Protein AF-A0A3A1UWY2-F1 (afdb_monomer_lite)

Foldseek 3Di:
DPVVVVVVVVVVVVVVVVVVCVVLFDKDKDKAKFCDWDDDPDFTWTARDVVSPDTATDHPVVRVVPHPPPPWPKIKMWIWIAGPVDRRPIGTPDIDIDTDDDDPDPPPDQDDKAKEFDDWDWADSDQFKIKIKTWIWIAGLPPRDTDIDIQIDIDTRDDDNLSRQVRCCVPPVVSLADDFRYDYDPVRVVVCVVSVHDRDYDPRGDHPDDSVNRNDD

Structure (mmCIF, N/CA/C/O backbone):
data_AF-A0A3A1UWY2-F1
#
_entry.id   AF-A0A3A1UWY2-F1
#
loop_
_atom_site.group_PDB
_atom_site.id
_atom_site.type_symbol
_atom_site.label_atom_id
_atom_site.label_alt_id
_atom_site.label_comp_id
_atom_site.label_asym_id
_atom_site.label_entity_id
_atom_site.label_seq_id
_atom_site.pdbx_PDB_ins_code
_atom_site.Cartn_x
_atom_site.Cartn_y
_atom_site.Cartn_z
_atom_site.occupancy
_atom_site.B_iso_or_equiv
_atom_site.auth_seq_id
_atom_site.auth_comp_id
_atom_site.auth_asym_id
_atom_site.auth_atom_id
_atom_site.pdbx_PDB_model_num
ATOM 1 N N . MET A 1 1 ? -53.682 -26.438 10.851 1.00 47.69 1 MET A N 1
ATOM 2 C CA . MET A 1 1 ? -53.246 -25.306 9.992 1.00 47.69 1 MET A CA 1
ATOM 3 C C . MET A 1 1 ? -52.171 -24.369 10.576 1.00 47.69 1 MET A C 1
ATOM 5 O O . MET A 1 1 ? -51.668 -23.552 9.818 1.00 47.69 1 MET A O 1
ATOM 9 N N . LYS A 1 2 ? -51.769 -24.448 11.860 1.00 51.34 2 LYS A N 1
ATOM 10 C CA . LYS A 1 2 ? -50.779 -23.504 12.441 1.00 51.34 2 LYS A CA 1
ATOM 11 C C . LYS A 1 2 ? -49.296 -23.886 12.257 1.00 51.34 2 LYS A C 1
ATOM 13 O O . LYS A 1 2 ? -48.458 -22.998 12.235 1.00 51.34 2 LYS A O 1
ATOM 18 N N . ARG A 1 3 ? -48.961 -25.174 12.088 1.00 45.59 3 ARG A N 1
ATOM 19 C CA . ARG A 1 3 ? -47.557 -25.632 11.998 1.00 45.59 3 ARG A CA 1
ATOM 20 C C . ARG A 1 3 ? -46.904 -25.391 10.628 1.00 45.59 3 ARG A C 1
ATOM 22 O O . ARG A 1 3 ? -45.745 -25.008 10.597 1.00 45.59 3 ARG A O 1
ATOM 29 N N . SER A 1 4 ? -47.631 -25.518 9.511 1.00 46.31 4 SER A N 1
ATOM 30 C CA . SER A 1 4 ? -47.043 -25.332 8.168 1.00 46.31 4 SER A CA 1
ATOM 31 C C . SER A 1 4 ? -46.651 -23.881 7.862 1.00 46.31 4 SER A C 1
ATOM 33 O O . SER A 1 4 ? -45.621 -23.649 7.241 1.00 46.31 4 SER A O 1
ATOM 35 N N . LYS A 1 5 ? -47.409 -22.894 8.362 1.00 47.19 5 LYS A N 1
ATOM 36 C CA . LYS A 1 5 ? -47.066 -21.466 8.220 1.00 47.19 5 LYS A CA 1
ATOM 37 C C . LYS A 1 5 ? -45.792 -21.084 8.987 1.00 47.19 5 LYS A C 1
ATOM 39 O O . LYS A 1 5 ? -45.075 -20.192 8.552 1.00 47.19 5 LYS A O 1
ATOM 44 N N . LEU A 1 6 ? -45.494 -21.784 10.086 1.00 48.53 6 LEU A N 1
ATOM 45 C CA . LEU A 1 6 ? -44.282 -21.571 10.881 1.00 48.53 6 LEU A CA 1
ATOM 46 C C . LEU A 1 6 ? -43.023 -22.059 10.142 1.00 48.53 6 LEU A C 1
ATOM 48 O O . LEU A 1 6 ? -42.011 -21.367 10.135 1.00 48.53 6 LEU A O 1
ATOM 52 N N . PHE A 1 7 ? -43.106 -23.213 9.466 1.00 50.22 7 PHE A N 1
ATOM 53 C CA . PHE A 1 7 ? -42.000 -23.756 8.666 1.00 50.22 7 PHE A CA 1
ATOM 54 C C . PHE A 1 7 ? -41.703 -22.919 7.415 1.00 50.22 7 PHE A C 1
ATOM 56 O O . PHE A 1 7 ? -40.539 -22.713 7.086 1.00 50.22 7 PHE A O 1
ATOM 63 N N . ILE A 1 8 ? -42.735 -22.381 6.758 1.00 56.41 8 ILE A N 1
ATOM 64 C CA . ILE A 1 8 ? -42.565 -21.466 5.617 1.00 56.41 8 ILE A CA 1
ATOM 65 C C . ILE A 1 8 ? -41.939 -20.140 6.081 1.00 56.41 8 ILE A C 1
ATOM 67 O O . ILE A 1 8 ? -41.022 -19.636 5.440 1.00 56.41 8 ILE A O 1
ATOM 71 N N . GLY A 1 9 ? -42.368 -19.611 7.235 1.00 48.25 9 GLY A N 1
ATOM 72 C CA . GLY A 1 9 ? -41.799 -18.395 7.824 1.00 48.25 9 GLY A CA 1
ATOM 73 C C . GLY A 1 9 ? -40.319 -18.530 8.198 1.00 48.25 9 GLY A C 1
ATOM 74 O O . GLY A 1 9 ? -39.538 -17.633 7.886 1.00 48.25 9 GLY A O 1
ATOM 75 N N . LEU A 1 10 ? -39.927 -19.663 8.796 1.00 55.50 10 LEU A N 1
ATOM 76 C CA . LEU A 1 10 ? -38.534 -19.986 9.151 1.00 55.50 10 LEU A CA 1
ATOM 77 C C . LEU A 1 10 ? -37.645 -20.206 7.918 1.00 55.50 10 LEU A C 1
ATOM 79 O O . LEU A 1 10 ? -36.508 -19.742 7.888 1.00 55.50 10 LEU A O 1
ATOM 83 N N . GLY A 1 11 ? -38.168 -20.864 6.879 1.00 58.25 11 GLY A N 1
ATOM 84 C CA . GLY A 1 11 ? -37.454 -21.047 5.613 1.00 58.25 11 GLY A CA 1
ATOM 85 C C . GLY A 1 11 ? -37.185 -19.723 4.894 1.00 58.25 11 GLY A C 1
ATOM 86 O O . GLY A 1 11 ? -36.068 -19.481 4.441 1.00 58.25 11 GLY A O 1
ATOM 87 N N . CYS A 1 12 ? -38.174 -18.824 4.855 1.00 57.12 12 CYS A N 1
ATOM 88 C CA . CYS A 1 12 ? -38.008 -17.493 4.269 1.00 57.12 12 CYS A CA 1
ATOM 89 C C . CYS A 1 12 ? -37.032 -16.615 5.060 1.00 57.12 12 CYS A C 1
ATOM 91 O O . CYS A 1 12 ? -36.270 -15.877 4.445 1.00 57.12 12 CYS A O 1
ATOM 93 N N . THR A 1 13 ? -37.004 -16.706 6.395 1.00 57.91 13 THR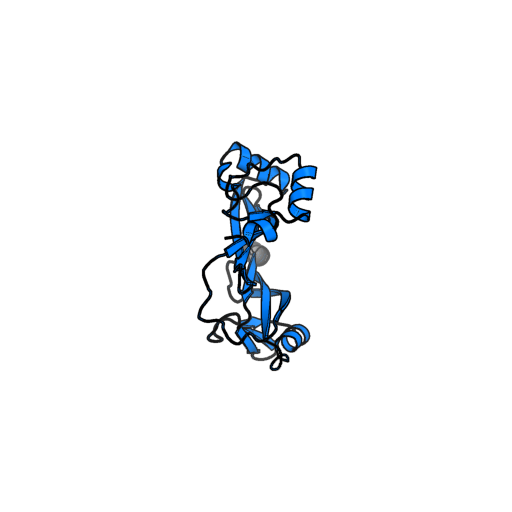 A N 1
ATOM 94 C CA . THR A 1 13 ? -36.027 -15.955 7.206 1.00 57.91 13 THR A CA 1
ATOM 95 C C . THR A 1 13 ? -34.611 -16.492 7.034 1.00 57.91 13 THR A C 1
ATOM 97 O O . THR A 1 13 ? -33.692 -15.695 6.885 1.00 57.91 13 THR A O 1
ATOM 100 N N . ALA A 1 14 ? -34.418 -17.811 6.970 1.00 61.84 14 ALA A N 1
ATOM 101 C CA . ALA A 1 14 ? -33.105 -18.395 6.690 1.00 61.84 14 ALA A CA 1
ATOM 102 C C . ALA A 1 14 ? -32.584 -18.016 5.291 1.00 61.84 14 ALA A C 1
ATOM 104 O O . ALA A 1 14 ? -31.408 -17.690 5.145 1.00 61.84 14 ALA A O 1
ATOM 105 N N . LEU A 1 15 ? -33.460 -17.986 4.279 1.00 61.03 15 LEU A N 1
ATOM 106 C CA . LEU A 1 15 ? -33.121 -17.524 2.927 1.00 61.03 15 LEU A CA 1
ATOM 107 C C . LEU A 1 15 ? -32.774 -16.031 2.887 1.00 61.03 15 LEU A C 1
ATOM 109 O O . LEU A 1 15 ? -31.816 -15.658 2.220 1.00 61.03 15 LEU A O 1
ATOM 113 N N . LEU A 1 16 ? -33.506 -15.187 3.620 1.00 58.12 16 LEU A N 1
ATOM 114 C CA . LEU A 1 16 ? -33.216 -13.753 3.720 1.00 58.12 16 LEU A CA 1
ATOM 115 C C . LEU A 1 16 ? -31.890 -13.484 4.436 1.00 58.12 16 LEU A C 1
ATOM 117 O O . LEU A 1 16 ? -31.097 -12.679 3.964 1.00 58.12 16 LEU A O 1
ATOM 121 N N . VAL A 1 17 ? -31.615 -14.187 5.537 1.00 60.97 17 VAL A N 1
ATOM 122 C CA . VAL A 1 17 ? -30.341 -14.073 6.263 1.00 60.97 17 VAL A CA 1
ATOM 123 C C . VAL A 1 17 ? -29.181 -14.585 5.407 1.00 60.97 17 VAL A C 1
ATOM 125 O O . VAL A 1 17 ? -28.141 -13.934 5.347 1.00 60.97 17 VAL A O 1
ATOM 128 N N . GLY A 1 18 ? -29.373 -15.694 4.687 1.00 59.81 18 GLY A N 1
ATOM 129 C CA . GLY A 1 18 ? -28.404 -16.191 3.711 1.00 59.81 18 GLY A CA 1
ATOM 130 C C . GLY A 1 18 ? -28.138 -15.178 2.594 1.00 59.81 18 GLY A C 1
ATOM 131 O O . GLY A 1 18 ? -26.985 -14.870 2.315 1.00 59.81 18 GLY A O 1
ATOM 132 N N . ALA A 1 19 ? -29.185 -14.592 2.010 1.00 58.91 19 ALA A N 1
ATOM 133 C CA . ALA A 1 19 ? -29.062 -13.574 0.967 1.00 58.91 19 ALA A CA 1
ATOM 134 C C . ALA A 1 19 ? -28.358 -12.299 1.466 1.00 58.91 19 ALA A C 1
ATOM 136 O O . ALA A 1 19 ? -27.502 -11.762 0.766 1.00 58.91 19 ALA A O 1
ATOM 137 N N . CYS A 1 20 ? -28.641 -11.851 2.693 1.00 56.53 20 CYS A N 1
ATOM 138 C CA . CYS A 1 20 ? -27.941 -10.720 3.306 1.00 56.53 20 CYS A CA 1
ATOM 139 C C . CYS A 1 20 ? -26.461 -11.029 3.581 1.00 56.53 20 CYS A C 1
ATOM 141 O O . CYS A 1 20 ? -25.610 -10.181 3.325 1.00 56.53 20 CYS A O 1
ATOM 143 N N . ALA A 1 21 ? -26.131 -12.243 4.036 1.00 57.16 21 ALA A N 1
ATOM 144 C CA . ALA A 1 21 ? -24.744 -12.674 4.230 1.00 57.16 21 ALA A CA 1
ATOM 145 C C . ALA A 1 21 ? -23.970 -12.780 2.902 1.00 57.16 21 ALA A C 1
ATOM 147 O O . ALA A 1 21 ? -22.768 -12.527 2.865 1.00 57.16 21 ALA A O 1
ATOM 148 N N . PHE A 1 22 ? -24.656 -13.105 1.801 1.00 56.88 22 PHE A N 1
ATOM 149 C CA . PHE A 1 22 ? -24.083 -13.073 0.454 1.00 56.88 22 PHE A CA 1
ATOM 150 C C . PHE A 1 22 ? -23.887 -11.649 -0.090 1.00 56.88 22 PHE A C 1
ATOM 152 O O . PHE A 1 22 ? -22.947 -11.429 -0.846 1.00 56.88 22 PHE A O 1
ATOM 159 N N . ALA A 1 23 ? -24.731 -10.686 0.290 1.00 57.22 23 ALA A N 1
ATOM 160 C CA . ALA A 1 23 ? -24.613 -9.294 -0.152 1.00 57.22 23 ALA A CA 1
ATOM 161 C C . ALA A 1 23 ? -23.544 -8.492 0.621 1.00 57.22 23 ALA A C 1
ATOM 163 O O . ALA A 1 23 ? -22.970 -7.553 0.078 1.00 57.22 23 ALA A O 1
ATOM 164 N N . LEU A 1 24 ? -23.256 -8.872 1.871 1.00 59.91 24 LEU A N 1
ATOM 165 C CA . LEU A 1 24 ? -22.291 -8.218 2.770 1.00 59.91 24 LEU A CA 1
ATOM 166 C C . LEU A 1 24 ? -20.942 -8.948 2.820 1.00 59.91 24 LEU A C 1
ATOM 168 O O . LEU A 1 24 ? -20.312 -9.051 3.873 1.00 59.91 24 LEU A O 1
ATOM 172 N N . GLN A 1 25 ? -20.491 -9.497 1.694 1.00 65.38 25 GLN A N 1
ATOM 173 C CA . GLN A 1 25 ? -19.200 -10.173 1.673 1.00 65.38 25 GLN A CA 1
ATOM 174 C C . GLN A 1 25 ? -18.069 -9.164 1.881 1.00 65.38 25 GLN A C 1
ATOM 176 O O . GLN A 1 25 ? -17.985 -8.186 1.137 1.00 65.38 25 GLN A O 1
ATOM 181 N N . PRO A 1 26 ? -17.175 -9.391 2.857 1.00 69.50 26 PRO A N 1
ATOM 182 C CA . PRO A 1 26 ? -16.057 -8.496 3.075 1.00 69.50 26 PRO A CA 1
ATOM 183 C C . PRO A 1 26 ? -15.106 -8.588 1.886 1.00 69.50 26 PRO A C 1
ATOM 185 O O . PRO A 1 26 ? -14.650 -9.676 1.517 1.00 69.50 26 PRO A O 1
ATOM 188 N N . LYS A 1 27 ? -14.799 -7.435 1.304 1.00 77.00 27 LYS A N 1
ATOM 189 C CA . LYS A 1 27 ? -13.896 -7.311 0.166 1.00 77.00 27 LYS A CA 1
ATOM 190 C C . LYS A 1 27 ? -12.559 -6.722 0.603 1.00 77.00 27 LYS A C 1
ATOM 192 O O . LYS A 1 27 ? -12.460 -6.090 1.652 1.00 77.00 27 LYS A O 1
ATO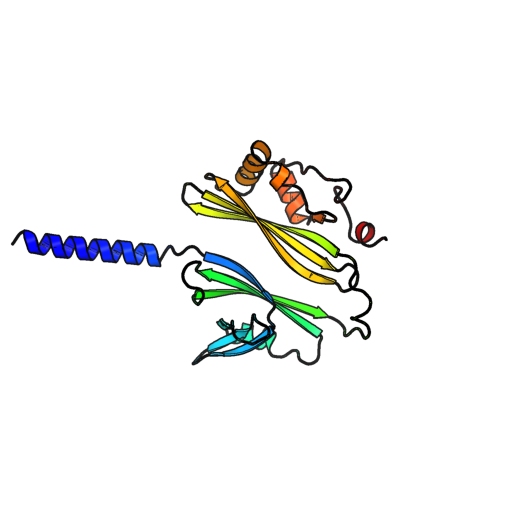M 197 N N . VAL A 1 28 ? -11.507 -7.004 -0.155 1.00 78.00 28 VAL A N 1
ATOM 198 C CA . VAL A 1 28 ? -10.152 -6.492 0.082 1.00 78.00 28 VAL A CA 1
ATOM 199 C C . VAL A 1 28 ? -9.636 -5.898 -1.207 1.00 78.00 28 VAL A C 1
ATOM 201 O O . VAL A 1 28 ? -9.789 -6.507 -2.265 1.00 78.00 28 VAL A O 1
ATOM 204 N N . ILE A 1 29 ? -8.985 -4.745 -1.103 1.00 78.31 29 ILE A N 1
ATOM 205 C CA . ILE A 1 29 ? -8.237 -4.167 -2.213 1.00 78.31 29 ILE A CA 1
ATOM 206 C C . ILE A 1 29 ? -6.872 -4.846 -2.272 1.00 78.31 29 ILE A C 1
ATOM 208 O O . ILE A 1 29 ? -6.119 -4.861 -1.296 1.00 78.31 29 ILE A O 1
ATOM 212 N N . LYS A 1 30 ? -6.556 -5.411 -3.429 1.00 82.25 30 LYS A N 1
ATOM 213 C CA . LYS A 1 30 ? -5.259 -5.994 -3.749 1.00 82.25 30 LYS A CA 1
ATOM 214 C C . LYS A 1 30 ? -4.623 -5.237 -4.899 1.00 82.25 30 LYS A C 1
ATOM 216 O O . LYS A 1 30 ? -5.314 -4.618 -5.705 1.00 82.25 30 LYS A O 1
ATOM 221 N N . ALA A 1 31 ? -3.302 -5.294 -4.956 1.00 79.31 31 ALA A N 1
ATOM 222 C CA . ALA A 1 31 ? -2.521 -4.757 -6.053 1.00 79.31 31 ALA A CA 1
ATOM 223 C C . ALA A 1 31 ? -1.497 -5.814 -6.446 1.00 79.31 31 ALA A C 1
ATOM 225 O O . ALA A 1 31 ? -0.630 -6.147 -5.642 1.00 79.31 31 ALA A O 1
ATOM 226 N N . ASP A 1 32 ? -1.616 -6.336 -7.662 1.00 77.56 32 ASP A N 1
ATOM 227 C CA . ASP A 1 32 ? -0.724 -7.370 -8.173 1.00 77.56 32 ASP A CA 1
ATOM 228 C C . ASP A 1 32 ? -0.185 -6.978 -9.547 1.00 77.56 32 ASP A C 1
ATOM 230 O O . ASP A 1 32 ? -0.842 -6.297 -10.342 1.00 77.56 32 ASP A O 1
ATOM 234 N N . ARG A 1 33 ? 1.047 -7.398 -9.828 1.00 73.06 33 ARG A N 1
ATOM 235 C CA . ARG A 1 33 ? 1.677 -7.167 -11.124 1.00 73.06 33 ARG A CA 1
ATOM 236 C C . ARG A 1 33 ? 0.975 -8.001 -12.188 1.00 73.06 33 ARG A C 1
ATOM 238 O O . ARG A 1 33 ? 0.727 -9.185 -11.986 1.00 73.06 33 ARG A O 1
ATOM 245 N N . VAL A 1 34 ? 0.718 -7.401 -13.342 1.00 75.12 34 VAL A N 1
ATOM 246 C CA . VAL A 1 34 ? 0.215 -8.125 -14.504 1.00 75.12 34 VAL A CA 1
ATOM 247 C C . VAL A 1 34 ? 1.391 -8.792 -15.213 1.00 75.12 34 VAL A C 1
ATOM 249 O O . VAL A 1 34 ? 2.388 -8.153 -15.554 1.00 75.12 34 VAL A O 1
ATOM 252 N N . HIS A 1 35 ? 1.276 -10.100 -15.402 1.00 65.88 35 HIS A N 1
ATOM 253 C CA . HIS A 1 35 ? 2.282 -10.961 -16.019 1.00 65.88 35 HIS A CA 1
ATOM 254 C C . HIS A 1 35 ? 1.910 -11.388 -17.446 1.00 65.88 35 HIS A C 1
ATOM 256 O O . HIS A 1 35 ? 2.756 -11.918 -18.159 1.00 65.88 35 HIS A O 1
ATOM 262 N N . GLY A 1 36 ? 0.667 -11.159 -17.872 1.00 66.88 36 GLY A N 1
ATOM 263 C CA . GLY A 1 36 ? 0.185 -11.500 -19.208 1.00 66.88 36 GLY A CA 1
ATOM 264 C C . GLY A 1 36 ? -1.314 -11.257 -19.359 1.00 66.88 36 GLY A C 1
ATOM 265 O O . GLY A 1 36 ? -1.971 -10.796 -18.426 1.00 66.88 36 GLY A O 1
ATOM 266 N N . THR A 1 37 ? -1.865 -11.583 -20.525 1.00 74.62 37 THR A N 1
ATOM 267 C CA . THR A 1 37 ? -3.289 -11.408 -20.844 1.00 74.62 37 THR A CA 1
ATOM 268 C C . THR A 1 37 ? -3.878 -12.707 -21.407 1.00 74.62 37 THR A C 1
ATOM 270 O O . THR A 1 37 ? -3.164 -13.525 -21.987 1.00 74.62 37 THR A O 1
ATOM 273 N N . GLY A 1 38 ? -5.180 -12.941 -21.211 1.00 72.19 38 GLY A N 1
ATOM 274 C CA . GLY A 1 38 ? -5.864 -14.143 -21.703 1.00 72.19 38 GLY A CA 1
ATOM 275 C C . GLY A 1 38 ? -7.372 -13.963 -21.896 1.00 72.19 38 GLY A C 1
ATOM 276 O O . GLY A 1 38 ? -7.978 -13.039 -21.353 1.00 72.19 38 GLY A O 1
ATOM 277 N N . LYS A 1 39 ? -7.992 -14.850 -22.681 1.00 73.06 39 LYS A N 1
ATOM 278 C CA . LYS A 1 39 ? -9.451 -14.890 -22.871 1.00 73.06 39 LYS A CA 1
ATOM 279 C C . LYS A 1 39 ? -10.058 -16.002 -22.020 1.00 73.06 39 LYS A C 1
ATOM 281 O O . LYS A 1 39 ? -9.652 -17.157 -22.151 1.00 73.06 39 LYS A O 1
ATOM 286 N N . TYR A 1 40 ? -11.034 -15.657 -21.185 1.00 69.31 40 TYR A N 1
ATOM 287 C CA . TYR A 1 40 ? -11.906 -16.620 -20.515 1.00 69.31 40 TYR A CA 1
ATOM 288 C C . TYR A 1 40 ? -13.171 -16.848 -21.349 1.00 69.31 40 TYR A C 1
ATOM 290 O O . TYR A 1 40 ? -13.424 -16.096 -22.286 1.00 69.31 40 TYR A O 1
ATOM 298 N N . MET A 1 41 ? -13.954 -17.883 -21.022 1.00 56.94 41 MET A N 1
ATOM 299 C CA . MET A 1 41 ? -14.996 -18.490 -21.870 1.00 56.94 41 MET A CA 1
ATOM 300 C C . MET A 1 41 ? -15.960 -17.541 -22.607 1.00 56.94 41 MET A C 1
ATOM 302 O O . MET A 1 41 ? -16.540 -18.009 -23.575 1.00 56.94 41 MET A O 1
ATOM 306 N N . ASN A 1 42 ? -16.102 -16.262 -22.225 1.00 63.53 42 ASN A N 1
ATOM 307 C CA . ASN A 1 42 ? -16.724 -15.201 -23.036 1.00 63.53 42 ASN A CA 1
ATOM 308 C C . ASN A 1 42 ? -16.170 -13.775 -22.758 1.00 63.53 42 ASN A C 1
ATOM 310 O O . ASN A 1 42 ? -16.787 -12.802 -23.181 1.00 63.53 42 ASN A O 1
ATOM 314 N N . GLU A 1 43 ? -15.047 -13.618 -22.044 1.00 77.88 43 GLU A N 1
ATOM 315 C CA . GLU A 1 43 ? -14.573 -12.309 -21.547 1.00 77.88 43 GLU A CA 1
ATOM 316 C C . GLU A 1 43 ? -13.040 -12.184 -21.542 1.00 77.88 43 GLU A C 1
ATOM 318 O O . GLU A 1 43 ? -12.305 -13.170 -21.662 1.00 77.88 43 GLU A O 1
ATOM 323 N N . TYR A 1 44 ? -12.553 -10.948 -21.423 1.00 86.19 44 TYR A N 1
ATOM 324 C CA . TYR A 1 44 ? -11.133 -10.622 -21.342 1.00 86.19 44 TYR A CA 1
ATOM 325 C C . TYR A 1 44 ? -10.608 -10.771 -19.907 1.00 86.19 44 TYR A C 1
ATOM 327 O O . TYR A 1 44 ? -11.368 -10.684 -18.945 1.00 86.19 44 TYR A O 1
ATOM 335 N N . SER A 1 45 ? -9.309 -11.037 -19.748 1.00 87.06 45 SER A N 1
ATOM 336 C CA . SER A 1 45 ? -8.702 -11.167 -18.421 1.00 87.06 45 SER A CA 1
ATOM 337 C C . SER A 1 45 ? -7.208 -10.844 -18.389 1.00 87.06 45 SER A C 1
ATOM 339 O O . SER A 1 45 ? -6.484 -11.038 -19.373 1.00 87.06 45 SER A O 1
ATOM 341 N N . LEU A 1 46 ? -6.745 -10.394 -17.222 1.00 86.06 46 LEU A N 1
ATOM 342 C CA . LEU A 1 46 ? -5.351 -10.073 -16.924 1.00 86.06 46 LEU A CA 1
ATOM 343 C C . LEU A 1 46 ? -4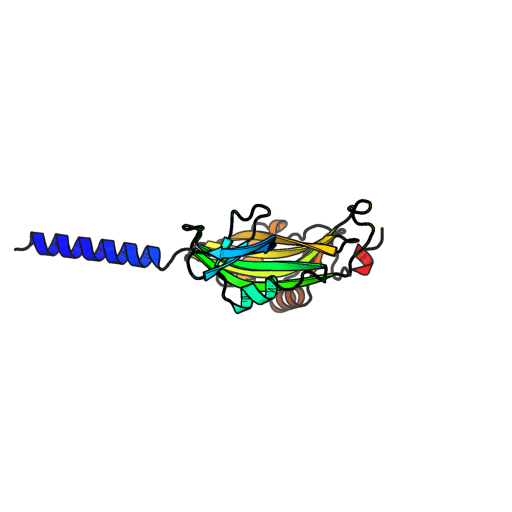.755 -11.126 -15.986 1.00 86.06 46 LEU A C 1
ATOM 345 O O . LEU A 1 46 ? -5.310 -11.404 -14.925 1.00 86.06 46 LEU A O 1
ATOM 349 N N . SER A 1 47 ? -3.612 -11.699 -16.356 1.00 81.06 47 SER A N 1
ATOM 350 C CA . SER A 1 47 ? -2.875 -12.624 -15.495 1.00 81.06 47 SER A CA 1
ATOM 351 C C . SER A 1 47 ? -2.100 -11.860 -14.437 1.00 81.06 47 SER A C 1
ATOM 353 O O . SER A 1 47 ? -1.273 -11.018 -14.776 1.00 81.06 47 SER A O 1
ATOM 355 N N .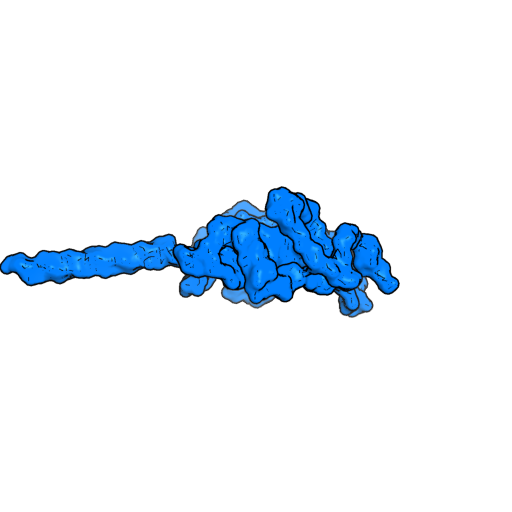 ILE A 1 48 ? -2.273 -12.229 -13.172 1.00 74.94 48 ILE A N 1
ATOM 356 C CA . ILE A 1 48 ? -1.475 -11.718 -12.049 1.00 74.94 48 ILE A CA 1
ATOM 357 C C . ILE A 1 48 ? -0.487 -12.748 -11.498 1.00 74.94 48 ILE A C 1
ATOM 359 O O . ILE A 1 48 ? 0.032 -12.616 -10.394 1.00 74.94 48 ILE A O 1
ATOM 363 N N . SER A 1 49 ? -0.221 -13.800 -12.270 1.00 65.19 49 SER A N 1
ATOM 364 C CA . SER A 1 49 ? 0.733 -14.847 -11.909 1.00 65.19 49 SER A CA 1
ATOM 365 C C . SER A 1 49 ? 1.672 -15.138 -13.081 1.00 65.19 49 SER A C 1
ATOM 367 O O . SER A 1 49 ? 1.213 -15.172 -14.227 1.00 65.19 49 SER A O 1
ATOM 369 N N . PRO A 1 50 ? 2.970 -15.396 -12.838 1.00 51.53 50 PRO A N 1
ATOM 370 C CA . PRO A 1 50 ? 3.914 -15.721 -13.908 1.00 51.53 50 PRO A CA 1
ATOM 371 C C . PRO A 1 50 ? 3.478 -16.909 -14.779 1.00 51.53 50 PRO A C 1
ATOM 373 O O . PRO A 1 50 ? 3.777 -16.931 -15.967 1.00 51.53 50 PRO A O 1
ATOM 376 N N . GLY A 1 51 ? 2.762 -17.878 -14.194 1.00 53.94 51 GLY A N 1
ATOM 377 C CA . GLY A 1 51 ? 2.260 -19.071 -14.880 1.00 53.94 51 GLY A CA 1
ATOM 378 C C . GLY A 1 51 ? 0.895 -18.917 -15.562 1.00 53.94 51 GLY A C 1
ATOM 379 O O . GLY A 1 51 ? 0.452 -19.856 -16.215 1.00 53.94 51 GLY A O 1
ATOM 380 N N . GLY A 1 52 ? 0.207 -17.774 -15.430 1.00 62.25 52 GLY A N 1
ATOM 381 C CA . GLY A 1 52 ? -1.139 -17.597 -16.004 1.00 62.25 52 GLY A CA 1
ATOM 382 C C . GLY A 1 52 ? -2.268 -18.296 -15.235 1.00 62.25 52 GLY A C 1
ATOM 383 O O . GLY A 1 52 ? -3.373 -18.433 -15.746 1.00 62.25 52 GLY A O 1
ATOM 384 N N . GLU A 1 53 ? -1.997 -18.760 -14.018 1.00 71.94 53 GLU A N 1
ATOM 385 C CA . GLU A 1 53 ? -2.911 -19.567 -13.199 1.00 71.94 53 GLU A CA 1
ATOM 386 C C . GLU A 1 53 ? -3.975 -18.715 -12.496 1.00 71.94 53 GLU A C 1
ATOM 388 O O . GLU A 1 53 ? -5.091 -19.172 -12.251 1.00 71.94 53 GLU A O 1
ATOM 393 N N . ILE A 1 54 ? -3.622 -17.472 -12.159 1.00 77.06 54 ILE A N 1
ATOM 394 C CA . ILE A 1 54 ? -4.505 -16.503 -11.514 1.00 77.06 54 ILE A CA 1
ATOM 395 C C . ILE A 1 54 ? -4.820 -15.397 -12.517 1.00 77.06 54 ILE A C 1
ATOM 397 O O . ILE A 1 54 ? -3.951 -14.589 -12.856 1.00 77.06 54 ILE A O 1
ATOM 401 N N . MET A 1 55 ? -6.074 -15.371 -12.958 1.00 83.88 55 MET A N 1
ATOM 402 C CA . MET A 1 55 ? -6.598 -14.439 -13.951 1.00 83.88 55 MET A CA 1
ATOM 403 C C . MET A 1 55 ? -7.679 -13.573 -13.318 1.00 83.88 55 MET A C 1
ATOM 405 O O . MET A 1 55 ? -8.562 -14.095 -12.640 1.00 83.88 55 MET A O 1
ATOM 409 N N . ILE A 1 56 ? -7.626 -12.272 -13.578 1.00 87.31 56 ILE A N 1
ATOM 410 C CA . ILE A 1 56 ? -8.633 -11.307 -13.144 1.00 87.31 56 ILE A CA 1
ATOM 411 C C . ILE A 1 56 ? -9.496 -10.936 -14.348 1.00 87.31 56 ILE A C 1
ATOM 413 O O . ILE A 1 56 ? -8.930 -10.502 -15.357 1.00 87.31 56 ILE A O 1
ATOM 417 N N . PRO A 1 57 ? -10.830 -11.082 -14.274 1.00 89.25 57 PRO A N 1
ATOM 418 C CA . PRO A 1 57 ? -11.728 -10.610 -15.322 1.00 89.25 57 PRO A CA 1
ATOM 419 C C . PRO A 1 57 ? -11.533 -9.114 -15.584 1.00 89.25 57 PRO A C 1
ATOM 421 O O . PRO A 1 57 ? -11.433 -8.321 -14.646 1.00 89.25 57 PRO A O 1
ATOM 424 N N . SER A 1 58 ? -11.481 -8.732 -16.855 1.00 86.44 58 SER A N 1
ATOM 425 C CA . SER A 1 58 ? -11.294 -7.352 -17.293 1.00 86.44 58 SER A CA 1
ATOM 426 C C . SER A 1 58 ? -12.269 -6.994 -18.407 1.00 86.44 58 SER A C 1
ATOM 428 O O . SER A 1 58 ? -12.772 -7.848 -19.141 1.00 86.44 58 SER A O 1
ATOM 430 N N . THR A 1 59 ? -12.494 -5.701 -18.585 1.00 88.75 59 THR A N 1
ATOM 431 C CA . THR A 1 59 ? -13.129 -5.179 -19.794 1.00 88.75 59 THR A CA 1
ATOM 432 C C . THR A 1 59 ? -12.208 -5.345 -21.009 1.00 88.75 59 THR A C 1
ATOM 434 O O . THR A 1 59 ? -11.012 -5.630 -20.890 1.00 88.75 59 THR A O 1
ATOM 437 N N . GLN A 1 60 ? -12.770 -5.159 -22.205 1.00 86.06 60 GLN A N 1
ATOM 438 C CA . GLN A 1 60 ? -11.999 -5.149 -23.449 1.00 86.06 60 GLN A CA 1
ATOM 439 C C . GLN A 1 60 ? -10.998 -3.987 -23.505 1.00 86.06 60 GLN A C 1
ATOM 441 O O . GLN A 1 60 ? -9.899 -4.157 -24.021 1.00 86.06 60 GLN A O 1
ATOM 446 N N . GLU A 1 61 ? -11.369 -2.819 -22.976 1.00 85.62 61 GLU A N 1
ATOM 447 C CA . GLU A 1 61 ? -10.511 -1.628 -22.946 1.00 85.62 61 GLU A CA 1
ATOM 448 C C . GLU A 1 61 ? -9.290 -1.857 -22.051 1.00 85.62 61 GLU A C 1
ATOM 450 O O . GLU A 1 61 ? -8.161 -1.722 -22.512 1.00 85.62 61 GLU A O 1
ATOM 455 N N . GLU A 1 62 ? -9.517 -2.318 -20.819 1.00 85.75 62 GLU A N 1
ATOM 456 C CA . GLU A 1 62 ? -8.473 -2.697 -19.855 1.00 85.75 62 GLU A CA 1
ATOM 457 C C . GLU A 1 62 ? -7.537 -3.787 -20.393 1.00 85.75 62 GLU A C 1
ATOM 459 O O . GLU A 1 62 ? -6.331 -3.768 -20.162 1.00 85.75 62 GLU A O 1
ATOM 464 N N . PHE A 1 63 ? -8.088 -4.751 -21.128 1.00 85.25 63 PHE A N 1
ATOM 465 C CA . PHE A 1 63 ? -7.296 -5.794 -21.766 1.00 85.25 63 PHE A CA 1
ATOM 466 C C . PHE A 1 63 ? -6.405 -5.243 -22.874 1.00 85.25 63 PHE A C 1
ATOM 468 O O . PHE A 1 63 ? -5.220 -5.572 -22.929 1.00 85.25 63 PHE A O 1
ATOM 475 N N . ASN A 1 64 ? -6.976 -4.411 -23.747 1.00 82.69 64 ASN A N 1
ATOM 476 C CA . ASN A 1 64 ? -6.254 -3.812 -24.860 1.00 82.69 64 ASN A CA 1
ATOM 477 C C . ASN A 1 64 ? -5.155 -2.861 -24.366 1.00 82.69 64 ASN A C 1
ATOM 479 O O . ASN A 1 64 ? -4.077 -2.841 -24.952 1.00 82.69 64 ASN A O 1
ATOM 483 N N . GLU A 1 65 ? -5.394 -2.141 -23.261 1.00 79.44 65 GLU A N 1
ATOM 484 C CA . GLU A 1 65 ? -4.399 -1.280 -22.607 1.00 79.44 65 GLU A CA 1
ATOM 485 C C . GLU A 1 65 ? -3.129 -2.054 -22.224 1.00 79.44 65 GLU A C 1
ATOM 487 O O . GLU A 1 65 ? -2.029 -1.515 -22.323 1.00 79.44 65 GLU A O 1
ATOM 492 N N . VAL A 1 66 ? -3.269 -3.319 -21.814 1.00 74.44 66 VAL A N 1
ATOM 493 C CA . VAL A 1 66 ? -2.150 -4.186 -21.415 1.00 74.44 66 VAL A CA 1
ATOM 494 C C . VAL A 1 66 ? -1.573 -4.981 -22.595 1.00 74.44 66 VAL A C 1
ATOM 496 O O . VAL A 1 66 ? -0.389 -5.313 -22.589 1.00 74.44 66 VAL A O 1
ATOM 499 N N . SER A 1 67 ? -2.385 -5.331 -23.599 1.00 59.53 67 SER A N 1
ATOM 500 C CA . SER A 1 67 ? -2.004 -6.316 -24.621 1.00 59.53 67 SER A CA 1
ATOM 501 C C . SER A 1 67 ? -1.061 -5.814 -25.721 1.00 59.53 67 SER A C 1
ATOM 503 O O . SER A 1 67 ? -0.495 -6.652 -26.419 1.00 59.53 67 SER A O 1
ATOM 505 N N . ASP A 1 68 ? -0.903 -4.500 -25.905 1.00 50.72 68 ASP A N 1
ATOM 506 C CA . ASP A 1 68 ? -0.371 -3.934 -27.163 1.00 50.72 68 ASP A CA 1
ATOM 507 C C . ASP A 1 68 ? 1.069 -3.374 -27.093 1.00 50.72 68 ASP A C 1
ATOM 509 O O . ASP A 1 68 ? 1.591 -2.837 -28.065 1.00 50.72 68 ASP A O 1
ATOM 513 N N . ASP A 1 69 ? 1.772 -3.536 -25.970 1.00 50.03 69 ASP A N 1
ATOM 514 C CA . ASP A 1 69 ? 3.024 -2.802 -25.718 1.00 50.03 69 ASP A CA 1
ATOM 515 C C . ASP A 1 69 ? 4.310 -3.658 -25.840 1.00 50.03 69 ASP A C 1
ATOM 517 O O . ASP A 1 69 ? 5.249 -3.544 -25.052 1.00 50.03 69 ASP A O 1
ATOM 521 N N . SER A 1 70 ? 4.422 -4.504 -26.877 1.00 38.25 70 SER A N 1
ATOM 522 C CA . SER A 1 70 ? 5.603 -5.371 -27.097 1.00 38.25 70 SER A CA 1
ATOM 523 C C . SER A 1 70 ? 6.885 -4.643 -27.544 1.00 38.25 70 SER A C 1
ATOM 525 O O . SER A 1 70 ? 7.931 -5.277 -27.683 1.00 38.25 70 SER A O 1
ATOM 527 N N . ALA A 1 71 ? 6.823 -3.332 -27.803 1.00 37.25 71 ALA A N 1
ATOM 528 C CA . ALA A 1 71 ? 7.955 -2.521 -28.269 1.00 37.25 71 ALA A CA 1
ATOM 529 C C . ALA A 1 71 ? 8.583 -1.629 -27.176 1.00 37.25 71 ALA A C 1
ATOM 531 O O . ALA A 1 71 ? 9.625 -1.015 -27.409 1.00 37.25 71 ALA A O 1
ATOM 532 N N . ILE A 1 72 ? 7.974 -1.549 -25.987 1.00 49.34 72 ILE A N 1
ATOM 533 C CA . ILE A 1 72 ? 8.378 -0.654 -24.894 1.00 49.34 72 ILE A CA 1
ATOM 534 C C . ILE A 1 72 ? 8.425 -1.485 -23.600 1.00 49.34 72 ILE A C 1
ATOM 536 O O . ILE A 1 72 ? 7.617 -2.385 -23.399 1.00 49.34 72 ILE A O 1
ATOM 540 N N . ASN A 1 73 ? 9.392 -1.237 -22.708 1.00 56.75 73 ASN A N 1
ATOM 541 C CA . ASN A 1 73 ? 9.554 -2.017 -21.474 1.00 56.75 73 ASN A CA 1
ATOM 542 C C . ASN A 1 73 ? 8.533 -1.579 -20.410 1.00 56.75 73 ASN A C 1
ATOM 544 O O . ASN A 1 73 ? 8.871 -0.907 -19.434 1.00 56.75 73 ASN A O 1
ATOM 548 N N . ILE A 1 74 ? 7.273 -1.936 -20.625 1.00 61.72 74 ILE A N 1
ATOM 549 C CA . ILE A 1 74 ? 6.138 -1.481 -19.829 1.00 61.72 74 ILE A CA 1
ATOM 550 C C . ILE A 1 74 ? 5.741 -2.577 -18.849 1.00 61.72 74 ILE A C 1
ATOM 552 O O . ILE A 1 74 ? 5.610 -3.746 -19.205 1.00 61.72 74 ILE A O 1
ATOM 556 N N . SER A 1 75 ? 5.582 -2.207 -17.583 1.00 70.38 75 SER A N 1
ATOM 557 C CA . SER A 1 75 ? 4.977 -3.073 -16.574 1.00 70.38 75 SER A CA 1
ATOM 558 C C . SER A 1 75 ? 3.631 -2.516 -16.156 1.00 70.38 75 SER A C 1
ATOM 560 O O . SER A 1 75 ? 3.489 -1.306 -15.991 1.00 70.38 75 SER A O 1
ATOM 562 N N . TYR A 1 76 ? 2.678 -3.408 -15.924 1.00 74.88 76 TYR A N 1
ATOM 563 C CA . TYR A 1 76 ? 1.350 -3.055 -15.453 1.00 74.88 76 TYR A CA 1
ATOM 564 C C . TYR A 1 76 ? 1.123 -3.633 -14.061 1.00 74.88 76 TYR A C 1
ATOM 566 O O . TYR A 1 76 ? 1.542 -4.756 -13.776 1.00 74.88 76 TYR A O 1
ATOM 574 N N . THR A 1 77 ? 0.439 -2.880 -13.209 1.00 78.69 77 THR A N 1
ATOM 575 C CA . THR A 1 77 ? -0.095 -3.360 -11.930 1.00 78.69 77 THR A CA 1
ATOM 576 C C . THR A 1 77 ? -1.599 -3.179 -11.959 1.00 78.69 77 THR A C 1
ATOM 578 O O . THR A 1 77 ? -2.088 -2.085 -12.241 1.00 78.69 77 THR A O 1
ATOM 581 N N . VAL A 1 78 ? -2.334 -4.241 -11.653 1.00 83.00 78 VAL A N 1
ATOM 582 C CA . VAL A 1 78 ? -3.787 -4.196 -11.533 1.00 83.00 78 VAL A CA 1
ATOM 583 C C . VAL A 1 78 ? -4.156 -4.057 -10.062 1.00 83.00 78 VAL A C 1
ATOM 585 O O . VAL A 1 78 ? -3.740 -4.848 -9.215 1.00 83.00 78 VAL A O 1
ATOM 588 N N . VAL A 1 79 ? -4.927 -3.019 -9.757 1.00 84.44 79 VAL A N 1
ATOM 589 C CA . VAL A 1 79 ? -5.565 -2.822 -8.459 1.00 84.44 79 VAL A CA 1
ATOM 590 C C . VAL A 1 79 ? -6.991 -3.325 -8.584 1.00 84.44 79 VAL A C 1
ATOM 592 O O . VAL A 1 79 ? -7.747 -2.852 -9.435 1.00 84.44 79 VAL A O 1
ATOM 595 N N . TYR A 1 80 ? -7.361 -4.287 -7.753 1.00 84.62 80 TYR A N 1
ATOM 596 C CA . TYR A 1 80 ? -8.653 -4.949 -7.835 1.00 84.62 80 TYR A CA 1
ATOM 597 C C . TYR A 1 80 ? -9.227 -5.214 -6.453 1.00 84.62 80 TYR A C 1
ATOM 599 O O . TYR A 1 80 ? -8.523 -5.419 -5.465 1.00 84.62 80 TYR A O 1
ATOM 607 N N . GLU A 1 81 ? -10.543 -5.205 -6.402 1.00 85.75 81 GLU A N 1
ATOM 608 C CA . GLU A 1 81 ? -11.324 -5.626 -5.263 1.00 85.75 81 GLU A CA 1
ATOM 609 C C . GLU A 1 81 ? -11.541 -7.142 -5.347 1.00 85.75 81 GLU A C 1
ATOM 611 O O . GLU A 1 81 ? -11.872 -7.653 -6.414 1.00 85.75 81 GLU A O 1
ATOM 616 N N . GLN A 1 82 ? -11.359 -7.871 -4.246 1.00 84.25 82 GLN A N 1
ATOM 617 C CA . GLN A 1 82 ? -11.608 -9.313 -4.178 1.00 84.25 82 GLN A CA 1
ATOM 618 C C . GLN A 1 82 ? -12.427 -9.681 -2.940 1.00 84.25 82 GLN A C 1
ATOM 620 O O . GLN A 1 82 ? -12.117 -9.227 -1.835 1.00 84.25 82 GLN A O 1
ATOM 625 N N . SER A 1 83 ? -13.416 -10.565 -3.095 1.00 81.62 83 SER A N 1
ATOM 626 C CA . SER A 1 83 ? -14.126 -11.165 -1.958 1.00 81.62 83 SER A CA 1
ATOM 627 C C . SER A 1 83 ? -13.174 -11.998 -1.092 1.00 81.62 83 SER A C 1
ATOM 629 O O . SER A 1 83 ? -12.437 -12.857 -1.587 1.00 81.62 83 SER A O 1
ATOM 631 N N . LYS A 1 84 ? -13.205 -11.805 0.235 1.00 71.25 84 LYS A N 1
ATOM 632 C CA . LYS A 1 84 ? -12.428 -12.644 1.170 1.00 71.25 84 LYS A CA 1
ATOM 633 C C . LYS A 1 84 ? -12.884 -14.101 1.163 1.00 71.25 84 LYS A C 1
ATOM 635 O O . LYS A 1 84 ? -12.108 -14.973 1.546 1.00 71.25 84 LYS A O 1
ATOM 640 N N . TRP A 1 85 ? -14.134 -14.364 0.790 1.00 72.94 85 TRP A N 1
ATOM 641 C CA . TRP A 1 85 ? -14.718 -15.707 0.836 1.00 72.94 85 TRP A CA 1
ATOM 642 C C . TRP A 1 85 ? -14.638 -16.414 -0.514 1.00 72.94 85 TRP A C 1
ATOM 644 O O . TRP A 1 85 ? -14.460 -17.630 -0.555 1.00 72.94 85 TRP A O 1
ATOM 654 N N . PHE A 1 86 ? -14.687 -15.658 -1.612 1.00 75.25 86 PHE A N 1
ATOM 655 C CA . PHE A 1 86 ? -14.634 -16.201 -2.963 1.00 75.25 86 PHE A CA 1
ATOM 656 C C . PHE A 1 86 ? -13.485 -15.569 -3.732 1.00 75.25 86 PHE A C 1
ATOM 658 O O . PHE A 1 86 ? -13.590 -14.467 -4.257 1.00 75.25 86 PHE A O 1
ATOM 665 N N . LYS A 1 87 ? -12.383 -16.312 -3.858 1.00 71.12 87 LYS A N 1
ATOM 666 C CA . LYS A 1 87 ? -11.204 -15.842 -4.598 1.00 71.12 87 LYS A CA 1
ATOM 667 C C . LYS A 1 87 ? -11.502 -15.510 -6.067 1.00 71.12 87 LYS A C 1
ATOM 669 O O . LYS A 1 87 ? -10.751 -14.748 -6.660 1.00 71.12 87 LYS A O 1
ATOM 674 N N . ASN A 1 88 ? -12.585 -16.049 -6.621 1.00 72.44 88 ASN A N 1
ATOM 675 C CA . ASN A 1 88 ? -12.977 -15.845 -8.014 1.00 72.44 88 ASN A CA 1
ATOM 676 C C . ASN A 1 88 ? -13.884 -14.617 -8.212 1.00 72.44 88 ASN A C 1
ATOM 678 O O . ASN A 1 88 ? -14.163 -14.265 -9.351 1.00 72.44 88 ASN A O 1
ATOM 682 N N . ASP A 1 89 ? -14.358 -13.984 -7.133 1.00 79.38 89 ASP A N 1
ATOM 683 C CA . ASP A 1 89 ? -15.084 -12.715 -7.209 1.00 79.38 89 ASP A CA 1
ATOM 684 C C . ASP A 1 89 ? -14.071 -11.576 -7.108 1.00 79.38 89 ASP A C 1
ATOM 686 O O . ASP A 1 89 ? -13.624 -11.205 -6.016 1.00 79.38 89 ASP A O 1
ATOM 690 N N . GLN A 1 90 ? -13.636 -11.111 -8.277 1.00 84.19 90 GLN A N 1
ATOM 691 C CA . GLN A 1 90 ? -12.635 -10.071 -8.444 1.00 84.19 90 GLN A CA 1
ATOM 692 C C . GLN A 1 90 ? -13.164 -8.996 -9.385 1.00 84.19 90 GLN A C 1
ATOM 694 O O . GLN A 1 90 ? -13.773 -9.300 -10.411 1.00 84.19 90 GLN A O 1
ATOM 699 N N . ARG A 1 91 ? -12.880 -7.736 -9.065 1.00 86.50 91 ARG A N 1
ATOM 700 C CA . ARG A 1 91 ? -13.247 -6.591 -9.892 1.00 86.50 91 ARG A CA 1
ATOM 701 C C . ARG A 1 91 ? -12.089 -5.618 -9.979 1.00 86.50 91 ARG A C 1
ATOM 703 O O . ARG A 1 91 ? -11.646 -5.096 -8.959 1.00 86.50 91 ARG A O 1
ATOM 710 N N . ILE A 1 92 ? -11.642 -5.329 -11.193 1.00 86.88 92 ILE A N 1
ATOM 711 C CA . ILE A 1 92 ? -10.625 -4.305 -11.423 1.00 86.88 92 ILE A CA 1
ATOM 712 C C . ILE A 1 92 ? -11.180 -2.939 -11.007 1.00 86.88 92 ILE A C 1
ATOM 714 O O . ILE A 1 92 ? -12.312 -2.570 -11.323 1.00 86.88 92 ILE A O 1
ATOM 718 N N . LEU A 1 93 ? -10.376 -2.212 -10.237 1.00 83.06 93 LEU A N 1
ATOM 719 C CA . LEU A 1 93 ? -10.631 -0.830 -9.849 1.00 83.06 93 LEU A CA 1
ATOM 720 C C . LEU A 1 93 ? -9.774 0.127 -10.673 1.00 83.06 93 LEU A C 1
ATOM 722 O O . LEU A 1 93 ? -10.210 1.233 -10.984 1.00 83.06 93 LEU A O 1
ATOM 726 N N . LYS A 1 94 ? -8.532 -0.276 -10.968 1.00 85.69 94 LYS A N 1
ATOM 727 C CA . LYS A 1 94 ? -7.568 0.552 -11.689 1.00 85.69 94 LYS A CA 1
ATOM 728 C C . LYS A 1 94 ? -6.449 -0.287 -12.297 1.00 85.69 94 LYS A C 1
ATOM 730 O O . LYS A 1 94 ? -5.943 -1.200 -11.647 1.00 85.69 94 LYS A O 1
ATOM 735 N N . ILE A 1 95 ? -5.997 0.101 -13.484 1.00 82.88 95 ILE A N 1
ATOM 736 C CA . ILE A 1 95 ? -4.737 -0.362 -14.069 1.00 82.88 95 ILE A CA 1
ATOM 737 C C . ILE A 1 95 ? -3.713 0.765 -13.958 1.00 82.88 95 ILE A C 1
ATOM 739 O O . ILE A 1 95 ? -4.006 1.936 -14.199 1.00 82.88 95 ILE A O 1
ATOM 743 N N . LEU A 1 96 ? -2.515 0.418 -13.504 1.00 77.12 96 LEU A N 1
ATOM 744 C CA . LEU A 1 96 ? -1.382 1.323 -13.399 1.00 77.12 96 LEU A CA 1
ATOM 745 C C . LEU A 1 96 ? -0.337 0.894 -14.423 1.00 77.12 96 LEU A C 1
ATOM 747 O O . LEU A 1 96 ? 0.221 -0.197 -14.308 1.00 77.12 96 LEU A O 1
ATOM 751 N N . ARG A 1 97 ? -0.082 1.755 -15.409 1.00 79.44 97 ARG A N 1
ATOM 752 C CA . ARG A 1 97 ? 0.901 1.552 -16.476 1.00 79.44 97 ARG A CA 1
ATOM 753 C C . ARG A 1 97 ? 2.214 2.254 -16.136 1.00 79.44 97 ARG A C 1
ATOM 755 O O . ARG A 1 97 ? 2.222 3.445 -15.833 1.00 79.44 97 ARG A O 1
ATOM 762 N N . PHE A 1 98 ? 3.325 1.528 -16.216 1.00 65.31 98 PHE A N 1
ATOM 763 C CA . PHE A 1 98 ? 4.662 2.036 -15.908 1.00 65.31 98 PHE A CA 1
ATOM 764 C C . PHE A 1 98 ? 5.606 1.785 -17.084 1.00 65.31 98 PHE A C 1
ATOM 766 O O . PHE A 1 98 ? 6.038 0.652 -17.300 1.00 65.31 98 PHE A O 1
ATOM 773 N N . GLU A 1 99 ? 5.936 2.833 -17.839 1.00 63.34 99 GLU A N 1
ATOM 774 C CA . GLU A 1 99 ? 6.886 2.747 -18.953 1.00 63.34 99 GLU A CA 1
ATOM 775 C C . GLU A 1 99 ? 8.346 2.810 -18.491 1.00 63.34 99 GLU A C 1
ATOM 777 O O . GLU A 1 99 ? 8.689 3.558 -17.572 1.00 63.34 99 GLU A O 1
ATOM 782 N N . ARG A 1 100 ? 9.227 2.054 -19.162 1.00 54.78 100 ARG A N 1
ATOM 783 C CA . ARG A 1 100 ? 10.683 2.109 -18.964 1.00 54.78 100 ARG A CA 1
ATOM 784 C C . ARG A 1 100 ? 11.431 2.163 -20.306 1.00 54.78 100 ARG A C 1
ATOM 786 O O . ARG A 1 100 ? 11.027 1.490 -21.255 1.00 54.78 100 ARG A O 1
ATOM 793 N N . PRO A 1 101 ? 12.580 2.856 -20.383 1.00 50.94 101 PRO A N 1
ATOM 794 C CA . PRO A 1 101 ? 13.590 2.601 -21.409 1.00 50.94 101 PRO A CA 1
ATOM 795 C C . PRO A 1 101 ? 14.259 1.233 -21.171 1.00 50.94 101 PRO A C 1
ATOM 797 O O . PRO A 1 101 ? 14.399 0.814 -20.023 1.00 50.94 101 PRO A O 1
ATOM 800 N N . PHE A 1 102 ? 14.692 0.529 -22.224 1.00 43.62 102 PHE A N 1
ATOM 801 C CA . PHE A 1 102 ? 15.500 -0.699 -22.110 1.00 43.62 102 PHE A CA 1
ATOM 802 C C . PHE A 1 102 ? 16.906 -0.380 -21.561 1.00 43.62 102 PHE A C 1
ATOM 804 O O . PHE A 1 102 ? 17.649 0.327 -22.242 1.00 43.62 102 PHE A O 1
ATOM 811 N N . PRO A 1 103 ? 17.327 -0.911 -20.395 1.00 49.97 103 PRO A N 1
ATOM 812 C CA . PRO A 1 103 ? 18.708 -0.799 -19.940 1.00 49.97 103 PRO A CA 1
ATOM 813 C C . PRO A 1 103 ? 19.451 -2.128 -20.149 1.00 49.97 103 PRO A C 1
ATOM 815 O O . PRO A 1 103 ? 18.962 -3.194 -19.780 1.00 49.97 103 PRO A O 1
ATOM 818 N N . THR A 1 104 ? 20.655 -2.061 -20.710 1.00 51.56 104 THR A N 1
ATOM 819 C CA . THR A 1 104 ? 21.503 -3.209 -21.078 1.00 51.56 104 THR A CA 1
ATOM 820 C C . THR A 1 104 ? 22.042 -4.033 -19.897 1.00 51.56 104 THR A C 1
ATOM 822 O O . THR A 1 104 ? 22.461 -5.166 -20.113 1.00 51.56 104 THR A O 1
ATOM 825 N N . ASP A 1 105 ? 21.982 -3.536 -18.651 1.00 51.78 105 ASP A N 1
ATOM 826 C CA . ASP A 1 105 ? 22.870 -4.012 -17.570 1.00 51.78 105 ASP A CA 1
ATOM 827 C C . ASP A 1 105 ? 22.170 -4.336 -16.222 1.00 51.78 105 ASP A C 1
ATOM 829 O O . ASP A 1 105 ? 22.649 -3.956 -15.153 1.00 51.78 105 ASP A O 1
ATOM 833 N N . GLN A 1 106 ? 21.023 -5.032 -16.223 1.00 49.09 106 GLN A N 1
ATOM 834 C CA . GLN A 1 106 ? 20.215 -5.239 -14.998 1.00 49.09 106 GLN A CA 1
ATOM 835 C C . GLN A 1 106 ? 20.804 -6.178 -13.920 1.00 49.09 106 GLN A C 1
ATOM 837 O O . GLN A 1 106 ? 20.428 -6.062 -12.756 1.00 49.09 106 GLN A O 1
ATOM 842 N N . ASN A 1 107 ? 21.721 -7.095 -14.239 1.00 46.47 107 ASN A N 1
ATOM 843 C CA . ASN A 1 107 ? 22.094 -8.153 -13.282 1.00 46.47 107 ASN A CA 1
ATOM 844 C C . ASN A 1 107 ? 23.186 -7.771 -12.262 1.00 46.47 107 ASN A C 1
ATOM 846 O O . ASN A 1 107 ? 23.453 -8.547 -11.348 1.00 46.47 107 ASN A O 1
ATOM 850 N N . THR A 1 108 ? 23.810 -6.594 -12.368 1.00 45.62 108 THR A N 1
ATOM 851 C CA . THR A 1 108 ? 24.972 -6.218 -11.535 1.00 45.62 108 THR A CA 1
ATOM 852 C C . THR A 1 108 ? 24.685 -5.196 -10.429 1.00 45.62 108 THR A C 1
ATOM 854 O O . THR A 1 108 ? 25.599 -4.883 -9.670 1.00 45.62 108 THR A O 1
ATOM 857 N N . LYS A 1 109 ? 23.457 -4.666 -10.290 1.00 47.66 109 LYS A N 1
ATOM 858 C CA . LYS A 1 109 ? 23.168 -3.536 -9.373 1.00 47.66 109 LYS A CA 1
ATOM 859 C C . LYS A 1 109 ? 21.828 -3.617 -8.621 1.00 47.66 109 LYS A C 1
ATOM 861 O O . LYS A 1 109 ? 21.064 -2.661 -8.643 1.00 47.66 109 LYS A O 1
ATOM 866 N N . VAL A 1 110 ? 21.520 -4.713 -7.928 1.00 50.16 110 VAL A N 1
ATOM 867 C CA . VAL A 1 110 ? 20.387 -4.743 -6.972 1.00 50.16 110 VAL A CA 1
ATOM 868 C C . VAL A 1 110 ? 20.943 -4.704 -5.549 1.00 50.16 110 VAL A C 1
ATOM 870 O O . VAL A 1 110 ? 21.227 -5.762 -4.995 1.00 50.16 110 VAL A O 1
ATOM 873 N N . GLN A 1 111 ? 21.174 -3.519 -4.962 1.00 56.41 111 GLN A N 1
ATOM 874 C CA . GLN A 1 111 ? 21.731 -3.443 -3.593 1.00 56.41 111 GLN A CA 1
ATOM 875 C C . GLN A 1 111 ? 21.172 -2.352 -2.656 1.00 56.41 111 GLN A C 1
ATOM 877 O O . GLN A 1 111 ? 21.591 -2.304 -1.501 1.00 56.41 111 GLN A O 1
ATOM 882 N N . SER A 1 112 ? 20.185 -1.532 -3.036 1.00 65.44 112 SER A N 1
ATOM 883 C CA . SER A 1 112 ? 19.570 -0.596 -2.074 1.00 65.44 112 SER A CA 1
ATOM 884 C C . SER A 1 112 ? 18.148 -0.171 -2.455 1.00 65.44 112 SER A C 1
ATOM 886 O O . SER A 1 112 ? 17.812 -0.046 -3.629 1.00 65.44 112 SER A O 1
ATOM 888 N N . TYR A 1 113 ? 17.289 0.027 -1.449 1.00 76.50 113 TYR A N 1
ATOM 889 C CA . TYR A 1 113 ? 15.892 0.436 -1.615 1.00 76.50 113 TYR A CA 1
ATOM 890 C C . TYR A 1 113 ? 15.496 1.519 -0.611 1.00 76.50 113 TYR A C 1
ATOM 892 O O . TYR A 1 113 ? 16.141 1.697 0.426 1.00 76.50 113 TYR A O 1
ATOM 900 N N . TYR A 1 114 ? 14.396 2.193 -0.917 1.00 82.12 114 TYR A N 1
ATOM 901 C CA . TYR A 1 114 ? 13.716 3.141 -0.048 1.00 82.12 114 TYR A CA 1
ATOM 902 C C . TYR A 1 114 ? 12.207 2.961 -0.133 1.00 82.12 114 TYR A C 1
ATOM 904 O O . TYR A 1 114 ? 11.711 2.278 -1.030 1.00 82.12 114 TYR A O 1
ATOM 912 N N . TYR A 1 115 ? 11.481 3.544 0.811 1.00 86.62 115 TYR A N 1
ATOM 913 C CA . TYR A 1 115 ? 10.026 3.542 0.804 1.00 86.62 115 TYR A CA 1
ATOM 914 C C . TYR A 1 115 ? 9.490 4.952 0.564 1.00 86.62 115 TYR A C 1
ATOM 916 O O . TYR A 1 115 ? 10.096 5.937 0.975 1.00 86.62 115 TYR A O 1
ATOM 924 N N . THR A 1 116 ? 8.313 5.046 -0.034 1.00 89.19 116 THR A N 1
ATOM 925 C CA . THR A 1 116 ? 7.478 6.243 0.004 1.00 89.19 116 THR A CA 1
ATOM 926 C C . THR A 1 116 ? 6.147 5.862 0.631 1.00 89.19 116 THR A C 1
ATOM 928 O O . THR A 1 116 ? 5.464 4.981 0.116 1.00 89.19 116 THR A O 1
ATOM 931 N N . LEU A 1 117 ? 5.759 6.491 1.738 1.00 90.56 117 LEU A N 1
ATOM 932 C CA . LEU A 1 117 ? 4.402 6.363 2.262 1.00 90.56 117 LEU A CA 1
ATOM 933 C C . LEU A 1 117 ? 3.480 7.232 1.406 1.00 90.56 117 LEU A C 1
ATOM 935 O O . LEU A 1 117 ? 3.551 8.457 1.485 1.00 90.56 117 LEU A O 1
ATOM 939 N N . VAL A 1 118 ? 2.648 6.590 0.587 1.00 90.25 118 VAL A N 1
ATOM 940 C CA . VAL A 1 118 ? 1.833 7.271 -0.432 1.00 90.25 118 VAL A CA 1
ATOM 941 C C . VAL A 1 118 ? 0.365 7.393 -0.061 1.00 90.25 118 VAL A C 1
ATOM 943 O O . VAL A 1 118 ? -0.334 8.213 -0.645 1.00 90.25 118 VAL A O 1
ATOM 946 N N . ASN A 1 119 ? -0.124 6.585 0.883 1.00 90.25 119 ASN A N 1
ATOM 947 C CA . ASN A 1 119 ? -1.513 6.674 1.314 1.00 90.25 119 ASN A CA 1
ATOM 948 C C . ASN A 1 119 ? -1.727 6.121 2.727 1.00 90.25 119 ASN A C 1
ATOM 950 O O . ASN A 1 119 ? -1.036 5.194 3.160 1.00 90.25 119 ASN A O 1
ATOM 954 N N . GLU A 1 120 ? -2.751 6.639 3.398 1.00 90.31 120 GLU A N 1
ATOM 955 C CA . GLU A 1 120 ? -3.358 6.042 4.583 1.00 90.31 120 GLU A CA 1
ATOM 956 C C . GLU A 1 120 ? -4.859 5.891 4.335 1.00 90.31 120 GLU A C 1
ATOM 958 O O . GLU A 1 120 ? -5.506 6.765 3.767 1.00 90.31 120 GLU A O 1
ATOM 963 N N . SER A 1 121 ? -5.418 4.757 4.730 1.00 86.94 121 SER A N 1
ATOM 964 C CA . SER A 1 121 ? -6.827 4.432 4.510 1.00 86.94 121 SER A CA 1
ATOM 965 C C . SER A 1 121 ? -7.392 3.705 5.718 1.00 86.94 121 SER A C 1
ATOM 967 O O . SER A 1 121 ? -6.645 3.116 6.505 1.00 86.94 121 SER A O 1
ATOM 969 N N . LEU A 1 122 ? -8.710 3.768 5.876 1.00 86.12 122 LEU A N 1
ATOM 970 C CA . LEU A 1 122 ? -9.418 3.053 6.922 1.00 86.12 122 LEU A CA 1
ATOM 971 C C . LEU A 1 122 ? -10.588 2.293 6.312 1.00 86.12 122 LEU A C 1
ATOM 973 O O . LEU A 1 122 ? -11.509 2.901 5.772 1.00 86.12 122 LEU A O 1
ATOM 977 N N . ASP A 1 123 ? -10.567 0.979 6.478 1.00 79.06 123 ASP A N 1
ATOM 978 C CA . ASP A 1 123 ? -11.685 0.114 6.133 1.00 79.06 123 ASP A CA 1
ATOM 979 C C . ASP A 1 123 ? -12.458 -0.234 7.409 1.00 79.06 123 ASP A C 1
ATOM 981 O O . ASP A 1 123 ? -11.919 -0.872 8.317 1.00 79.06 123 ASP A O 1
ATOM 985 N N . VAL A 1 124 ? -13.723 0.178 7.504 1.00 78.19 124 VAL A N 1
ATOM 986 C CA . VAL A 1 124 ? -14.602 -0.192 8.627 1.00 78.19 124 VAL A CA 1
ATOM 987 C C . VAL A 1 124 ? -15.182 -1.578 8.346 1.00 78.19 124 VAL A C 1
ATOM 989 O O . VAL A 1 124 ? -15.925 -1.756 7.385 1.00 78.19 124 VAL A O 1
ATOM 992 N N . TYR A 1 125 ? -14.806 -2.571 9.155 1.00 59.72 125 TYR A N 1
ATOM 993 C CA . TYR A 1 125 ? -15.200 -3.967 8.952 1.00 59.72 125 TYR A CA 1
ATOM 994 C C . TYR A 1 125 ? -16.560 -4.273 9.587 1.00 59.72 125 TYR A C 1
ATOM 996 O O . TYR A 1 125 ? -17.406 -4.911 8.966 1.00 59.72 125 TYR A O 1
ATOM 1004 N N . ASP A 1 126 ? -16.766 -3.805 10.815 1.00 65.44 126 ASP A N 1
ATOM 1005 C CA . ASP A 1 126 ? -18.032 -3.864 11.538 1.00 65.44 126 ASP A CA 1
ATOM 1006 C C . ASP A 1 126 ? -18.086 -2.747 12.593 1.00 65.44 126 ASP A C 1
ATOM 1008 O O . ASP A 1 126 ? -17.161 -1.939 12.716 1.00 65.44 126 ASP A O 1
ATOM 1012 N N . ASP A 1 127 ? -19.161 -2.711 13.382 1.00 73.81 127 ASP A N 1
ATOM 1013 C CA . ASP A 1 127 ? -19.330 -1.740 14.470 1.00 73.81 127 ASP A CA 1
ATOM 1014 C C . ASP A 1 127 ? -18.240 -1.842 15.553 1.00 73.81 127 ASP A C 1
ATOM 1016 O O . ASP A 1 127 ? -18.174 -0.969 16.412 1.00 73.81 127 ASP A O 1
ATOM 1020 N N . LYS A 1 128 ? -17.415 -2.902 15.523 1.00 73.62 128 LYS A N 1
ATOM 1021 C CA . LYS A 1 128 ? -16.402 -3.264 16.524 1.00 73.62 128 LYS A CA 1
ATOM 1022 C C . LYS A 1 128 ? -14.964 -3.095 16.026 1.00 73.62 128 LYS A C 1
ATOM 1024 O O . LYS A 1 128 ? -14.045 -2.933 16.827 1.00 73.62 128 LYS A O 1
ATOM 1029 N N . THR A 1 129 ? -14.748 -3.116 14.714 1.00 72.81 129 THR A N 1
ATOM 1030 C CA . THR A 1 129 ? -13.432 -3.362 14.120 1.00 72.81 129 THR A CA 1
ATOM 1031 C C . THR A 1 129 ? -13.232 -2.563 12.843 1.00 72.81 129 THR A C 1
ATOM 1033 O O . THR A 1 129 ? -14.078 -2.540 11.948 1.00 72.81 129 THR A O 1
ATOM 1036 N N . SER A 1 130 ? -12.047 -1.982 12.711 1.00 73.38 130 SER A N 1
ATOM 1037 C CA . SER A 1 130 ? -11.611 -1.268 11.515 1.00 73.38 130 SER A CA 1
ATOM 1038 C C . SER A 1 130 ? -10.154 -1.612 11.213 1.00 73.38 130 SER A C 1
ATOM 1040 O O . SER A 1 130 ? -9.381 -1.974 12.105 1.00 73.38 130 SER A O 1
ATOM 1042 N N . ILE A 1 131 ? -9.763 -1.525 9.946 1.00 75.69 131 ILE A N 1
ATOM 1043 C CA . ILE A 1 131 ? -8.406 -1.809 9.486 1.00 75.69 131 ILE A CA 1
ATOM 1044 C C . ILE A 1 131 ? -7.809 -0.517 8.951 1.00 75.69 131 ILE A C 1
ATOM 1046 O O . ILE A 1 131 ? -8.196 -0.024 7.896 1.00 75.69 131 ILE A O 1
ATOM 1050 N N . PHE A 1 132 ? -6.855 0.025 9.695 1.00 80.56 132 PHE A N 1
ATOM 1051 C CA . PHE A 1 132 ? -6.054 1.161 9.275 1.00 80.56 132 PHE A CA 1
ATOM 1052 C C . PHE A 1 132 ? -4.888 0.655 8.425 1.00 80.56 132 PHE A C 1
ATOM 1054 O O . PHE A 1 132 ? -4.055 -0.111 8.912 1.00 80.56 132 PHE A O 1
ATOM 1061 N N . THR A 1 133 ? -4.820 1.061 7.161 1.00 79.88 133 THR A N 1
ATOM 1062 C CA . THR A 1 133 ? -3.788 0.612 6.221 1.00 79.88 133 THR A CA 1
ATOM 1063 C C . THR A 1 133 ? -2.909 1.776 5.786 1.00 79.88 133 THR A C 1
ATOM 1065 O O . THR A 1 133 ? -3.403 2.765 5.247 1.00 79.88 133 THR A O 1
ATOM 1068 N N . ARG A 1 134 ? -1.593 1.619 5.958 1.00 85.19 134 ARG A N 1
ATOM 1069 C CA . ARG A 1 134 ? -0.559 2.492 5.383 1.00 85.19 134 ARG A CA 1
ATOM 1070 C C . ARG A 1 134 ? 0.001 1.829 4.128 1.00 85.19 134 ARG A C 1
ATOM 1072 O O . ARG A 1 134 ? 0.473 0.693 4.201 1.00 85.19 134 ARG A O 1
ATOM 1079 N N . LEU A 1 135 ? -0.057 2.506 2.987 1.00 87.31 135 LEU A N 1
ATOM 1080 C CA . LEU A 1 135 ? 0.432 1.978 1.714 1.00 87.31 135 LEU A CA 1
ATOM 1081 C C . LEU A 1 135 ? 1.808 2.560 1.394 1.00 87.31 135 LEU A C 1
ATOM 1083 O O . LEU A 1 135 ? 1.943 3.770 1.211 1.00 87.31 135 LEU A O 1
ATOM 1087 N N . TYR A 1 136 ? 2.812 1.691 1.290 1.00 84.75 136 TYR A N 1
ATOM 1088 C CA . TYR A 1 136 ? 4.168 2.085 0.930 1.00 84.75 136 TYR A CA 1
ATOM 1089 C C . TYR A 1 136 ? 4.506 1.666 -0.497 1.00 84.75 136 TYR A C 1
ATOM 1091 O O . TYR A 1 136 ? 4.277 0.526 -0.888 1.00 84.75 136 TYR A O 1
ATOM 1099 N N . GLU A 1 137 ? 5.142 2.556 -1.241 1.00 86.00 137 GLU A N 1
ATOM 1100 C CA . GLU A 1 137 ? 5.899 2.225 -2.441 1.00 86.00 137 GLU A CA 1
ATOM 1101 C C . GLU A 1 137 ? 7.332 1.897 -2.041 1.00 86.00 137 GLU A C 1
ATOM 1103 O O . GLU A 1 137 ? 8.056 2.771 -1.582 1.00 86.00 137 GLU A O 1
ATOM 1108 N N . LYS A 1 138 ? 7.773 0.657 -2.212 1.00 82.81 138 LYS A N 1
ATOM 1109 C CA . LYS A 1 138 ? 9.182 0.289 -2.096 1.00 82.81 138 LYS A CA 1
ATOM 1110 C C . LYS A 1 138 ? 9.841 0.474 -3.454 1.00 82.81 138 LYS A C 1
ATOM 1112 O O . LYS A 1 138 ? 9.418 -0.144 -4.424 1.00 82.81 138 LYS A O 1
ATOM 1117 N N . ARG A 1 139 ? 10.880 1.299 -3.515 1.00 78.88 139 ARG A N 1
ATOM 1118 C CA . ARG A 1 139 ? 11.613 1.618 -4.739 1.00 78.88 139 ARG A CA 1
ATOM 1119 C C . ARG A 1 139 ? 13.073 1.208 -4.602 1.00 78.88 139 ARG A C 1
ATOM 1121 O O . ARG A 1 139 ? 13.736 1.582 -3.638 1.00 78.88 139 ARG A O 1
ATOM 1128 N N . ASP A 1 140 ? 13.577 0.441 -5.562 1.00 73.94 140 ASP A N 1
ATOM 1129 C CA . ASP A 1 140 ? 15.021 0.242 -5.745 1.00 73.94 140 ASP A CA 1
ATOM 1130 C C . ASP A 1 140 ? 15.663 1.588 -6.136 1.00 73.94 140 ASP A C 1
ATOM 1132 O O . ASP A 1 140 ? 15.149 2.297 -7.007 1.00 73.94 140 ASP A O 1
ATOM 1136 N N . ILE A 1 141 ? 16.765 1.955 -5.475 1.00 66.94 141 ILE A N 1
ATOM 1137 C CA . ILE A 1 141 ? 17.472 3.230 -5.686 1.00 66.94 141 ILE A CA 1
ATOM 1138 C C . ILE A 1 141 ? 18.047 3.323 -7.106 1.00 66.94 141 ILE A C 1
ATOM 1140 O O . ILE A 1 141 ? 18.099 4.410 -7.675 1.00 66.94 141 ILE A O 1
ATOM 1144 N N . TYR A 1 142 ? 18.449 2.196 -7.695 1.00 58.81 142 TYR A N 1
ATOM 1145 C CA . TYR A 1 142 ? 19.140 2.146 -8.982 1.00 58.81 142 TYR A CA 1
ATOM 1146 C C . TYR A 1 142 ? 18.238 1.716 -10.131 1.00 58.81 142 TYR A C 1
ATOM 1148 O O . TYR A 1 142 ? 18.303 2.291 -11.214 1.00 58.81 142 TYR A O 1
ATOM 1156 N N . ASN A 1 143 ? 17.409 0.696 -9.910 1.00 51.09 143 ASN A N 1
ATOM 1157 C CA . ASN A 1 143 ? 16.596 0.106 -10.979 1.00 51.09 143 ASN A CA 1
ATOM 1158 C C . ASN A 1 143 ? 15.151 0.609 -10.980 1.00 51.09 143 ASN A C 1
ATOM 1160 O O . ASN A 1 143 ? 14.372 0.209 -11.848 1.00 51.09 143 ASN A O 1
ATOM 1164 N N . HIS A 1 144 ? 14.782 1.424 -9.982 1.00 52.94 144 HIS A N 1
ATOM 1165 C CA . HIS A 1 144 ? 13.422 1.906 -9.741 1.00 52.94 144 HIS A CA 1
ATOM 1166 C C . HIS A 1 144 ? 12.362 0.792 -9.763 1.00 52.94 144 HIS A C 1
ATOM 1168 O O . HIS A 1 144 ? 11.196 1.051 -10.062 1.00 52.94 144 HIS A O 1
ATOM 1174 N N . LEU A 1 145 ? 12.760 -0.449 -9.441 1.00 56.34 145 LEU A N 1
ATOM 1175 C CA . LEU A 1 145 ? 11.830 -1.551 -9.219 1.00 56.34 145 LEU A CA 1
ATOM 1176 C C . LEU A 1 145 ? 10.871 -1.130 -8.114 1.00 56.34 145 LEU A C 1
ATOM 1178 O O . LEU A 1 145 ? 11.316 -0.706 -7.047 1.00 56.34 145 LEU A O 1
ATOM 1182 N N . LEU A 1 146 ? 9.582 -1.209 -8.420 1.00 67.88 146 LEU A N 1
ATOM 1183 C CA . LEU A 1 146 ? 8.505 -0.747 -7.567 1.00 67.88 146 LEU A CA 1
ATOM 1184 C C . LEU A 1 146 ? 7.730 -1.953 -7.041 1.00 67.88 146 LEU A C 1
ATOM 1186 O O . LEU A 1 146 ? 7.137 -2.684 -7.832 1.00 67.88 146 LEU A O 1
ATOM 1190 N N . ASP A 1 147 ? 7.6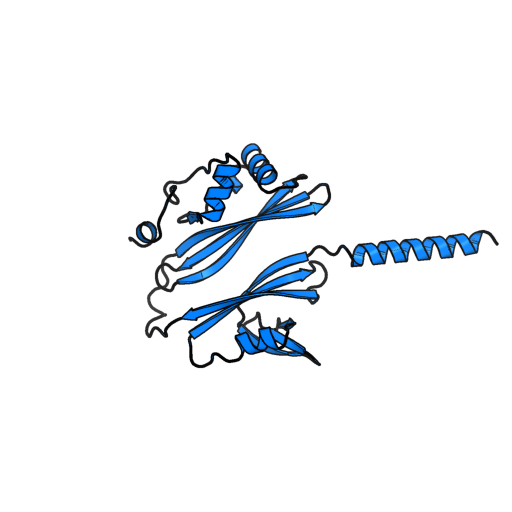77 -2.087 -5.719 1.00 70.75 147 ASP A N 1
ATOM 1191 C CA . ASP A 1 147 ? 6.732 -2.964 -5.030 1.00 70.75 147 ASP A CA 1
ATOM 1192 C C . ASP A 1 147 ? 5.773 -2.115 -4.191 1.00 70.75 147 ASP A C 1
ATOM 1194 O O . ASP A 1 147 ? 6.185 -1.148 -3.549 1.00 70.75 147 ASP A O 1
ATOM 1198 N N . LEU A 1 148 ? 4.496 -2.489 -4.145 1.00 76.44 148 LEU A N 1
ATOM 1199 C CA . LEU A 1 148 ? 3.535 -1.905 -3.210 1.00 76.44 148 LEU A CA 1
ATOM 1200 C C . LEU A 1 148 ? 3.434 -2.784 -1.965 1.00 76.44 148 LEU A C 1
ATOM 1202 O O . LEU A 1 148 ? 3.132 -3.971 -2.051 1.00 76.44 148 LEU A O 1
ATOM 1206 N N . ILE A 1 149 ? 3.680 -2.193 -0.800 1.00 78.38 149 ILE A N 1
ATOM 1207 C CA . ILE A 1 149 ? 3.737 -2.883 0.486 1.00 78.38 149 ILE A CA 1
ATOM 1208 C C . ILE A 1 149 ? 2.682 -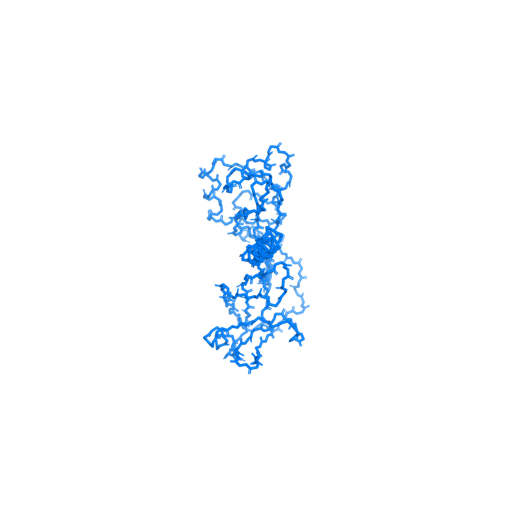2.277 1.420 1.00 78.38 149 ILE A C 1
ATOM 1210 O O . ILE A 1 149 ? 2.912 -1.202 1.983 1.00 78.38 149 ILE A O 1
ATOM 1214 N N . PRO A 1 150 ? 1.530 -2.937 1.621 1.00 75.00 150 PRO A N 1
ATOM 1215 C CA . PRO A 1 150 ? 0.560 -2.506 2.617 1.00 75.00 150 PRO A CA 1
ATOM 1216 C C . PRO A 1 150 ? 1.015 -2.893 4.033 1.00 75.00 150 PRO A C 1
ATOM 1218 O O . PRO A 1 150 ? 1.499 -3.999 4.277 1.00 75.00 150 PRO A O 1
ATOM 1221 N N . GLN A 1 151 ? 0.826 -1.987 4.989 1.00 77.56 151 GLN A N 1
ATOM 1222 C CA . GLN A 1 151 ? 0.900 -2.255 6.424 1.00 77.56 151 GLN A CA 1
ATOM 1223 C C . GLN A 1 151 ? -0.495 -2.064 7.016 1.00 77.56 151 GLN A C 1
ATOM 1225 O O . GLN A 1 151 ? -0.944 -0.934 7.196 1.00 77.56 151 GLN A O 1
ATOM 1230 N N . SER A 1 152 ? -1.165 -3.169 7.326 1.00 74.50 152 SER A N 1
ATOM 1231 C CA . SER A 1 152 ? -2.509 -3.160 7.905 1.00 74.50 152 SER A CA 1
ATOM 1232 C C . SER A 1 152 ? -2.454 -3.311 9.424 1.00 74.50 152 SER A C 1
ATOM 1234 O O . SER A 1 152 ? -1.777 -4.194 9.950 1.00 74.50 152 SER A O 1
ATOM 1236 N N . ILE A 1 153 ? -3.185 -2.451 10.128 1.00 77.50 153 ILE A N 1
ATOM 1237 C CA . ILE A 1 153 ? -3.261 -2.379 11.586 1.00 77.50 153 ILE A CA 1
ATOM 1238 C C . ILE A 1 153 ? -4.730 -2.478 11.983 1.00 77.50 153 ILE A C 1
ATOM 1240 O O . ILE A 1 153 ? -5.566 -1.710 11.516 1.00 77.50 153 ILE A O 1
ATOM 1244 N N . THR A 1 154 ? -5.054 -3.433 12.850 1.00 77.81 154 THR A N 1
ATOM 1245 C CA . THR A 1 154 ? -6.423 -3.584 13.361 1.00 77.81 154 THR A CA 1
ATOM 1246 C C . THR A 1 154 ? -6.655 -2.607 14.511 1.00 77.81 154 THR A C 1
ATOM 1248 O O . THR A 1 154 ? -5.862 -2.568 15.453 1.00 77.81 154 THR A O 1
ATOM 1251 N N . VAL A 1 155 ? -7.739 -1.834 14.439 1.00 73.00 155 VAL A N 1
ATOM 1252 C CA . VAL A 1 155 ? -8.165 -0.873 15.467 1.00 73.00 155 VAL A CA 1
ATOM 1253 C C . VAL A 1 155 ? -9.641 -1.084 15.832 1.00 73.00 155 VAL A C 1
ATOM 1255 O O . VAL A 1 155 ? -10.414 -1.539 14.989 1.00 73.00 155 VAL A O 1
ATOM 1258 N N . PRO A 1 156 ? -10.059 -0.771 17.069 1.00 75.94 156 PRO A N 1
ATOM 1259 C CA . PRO A 1 156 ? -11.448 -0.915 17.485 1.00 75.94 156 PRO A CA 1
ATOM 1260 C C . PRO A 1 156 ? -12.298 0.294 17.076 1.00 75.94 156 PRO A C 1
ATOM 1262 O O . PRO A 1 156 ? -11.965 1.428 17.423 1.00 75.94 156 PRO A O 1
ATOM 1265 N N . GLU A 1 157 ? -13.434 0.030 16.429 1.00 80.31 157 GLU A N 1
ATOM 1266 C CA . GLU A 1 157 ? -14.591 0.945 16.322 1.00 80.31 157 GLU A CA 1
ATOM 1267 C C . GLU A 1 157 ? -14.302 2.342 15.754 1.00 80.31 157 GLU A C 1
ATOM 1269 O O . GLU A 1 157 ? -14.941 3.315 16.161 1.00 80.31 157 GLU A O 1
ATOM 1274 N N . LYS A 1 158 ? -13.318 2.494 14.857 1.00 83.19 158 LYS A N 1
ATOM 1275 C CA . LYS A 1 158 ? -12.938 3.819 14.335 1.00 83.19 158 LYS A CA 1
ATOM 1276 C C . LYS A 1 158 ? -13.631 4.104 13.020 1.00 83.19 158 LYS A C 1
ATOM 1278 O O . LYS A 1 158 ? -13.742 3.228 12.168 1.00 83.19 158 LYS A O 1
ATOM 1283 N N . LYS A 1 159 ? -14.124 5.332 12.864 1.00 82.81 159 LYS A N 1
ATOM 1284 C CA . LYS A 1 159 ? -14.925 5.713 11.691 1.00 82.81 159 LYS A CA 1
ATOM 1285 C C . LYS A 1 159 ? -14.161 6.578 10.704 1.00 82.81 159 LYS A C 1
ATOM 1287 O O . LYS A 1 159 ? -14.574 6.681 9.554 1.00 82.81 159 LYS A O 1
ATOM 1292 N N . ASP A 1 160 ? -13.031 7.132 11.125 1.00 90.62 160 ASP A N 1
ATOM 1293 C CA . ASP A 1 160 ? -12.134 7.873 10.256 1.00 90.62 160 ASP A CA 1
ATOM 1294 C C . ASP A 1 160 ? -10.653 7.634 10.590 1.00 90.62 160 ASP A C 1
ATOM 1296 O O . ASP A 1 160 ? -10.269 7.130 11.653 1.00 90.62 160 ASP A O 1
ATOM 1300 N N . ILE A 1 161 ? -9.812 7.975 9.613 1.00 93.06 161 ILE A N 1
ATOM 1301 C CA . ILE A 1 161 ? -8.358 7.786 9.631 1.00 93.06 161 ILE A CA 1
ATOM 1302 C C . ILE A 1 161 ? -7.727 8.498 10.837 1.00 93.06 161 ILE A C 1
ATOM 1304 O O . ILE A 1 161 ? -6.804 7.957 11.450 1.00 93.06 161 ILE A O 1
ATOM 1308 N N . LYS A 1 162 ? -8.233 9.678 11.214 1.00 94.44 162 LYS A N 1
ATOM 1309 C CA . LYS A 1 162 ? -7.716 10.472 12.331 1.00 94.44 162 LYS A CA 1
ATOM 1310 C C . LYS A 1 162 ? -7.942 9.761 13.660 1.00 94.44 162 LYS A C 1
ATOM 1312 O O . LYS A 1 162 ? -7.000 9.605 14.437 1.00 94.44 162 LYS A O 1
ATOM 1317 N N . GLU A 1 163 ? -9.160 9.293 13.917 1.00 93.50 163 GLU A N 1
ATOM 1318 C CA . GLU A 1 163 ? -9.504 8.535 15.120 1.00 93.50 163 GLU A CA 1
ATOM 1319 C C . GLU A 1 163 ? -8.697 7.236 15.224 1.00 93.50 163 GLU A C 1
ATOM 1321 O O . GLU A 1 163 ? -8.202 6.895 16.304 1.00 93.50 163 GLU A O 1
ATOM 1326 N N . ALA A 1 164 ? -8.530 6.527 14.103 1.00 89.75 164 ALA A N 1
ATOM 1327 C CA . ALA A 1 164 ? -7.693 5.334 14.017 1.00 89.75 164 ALA A CA 1
ATOM 1328 C C . ALA A 1 164 ? -6.239 5.637 14.376 1.00 89.75 164 ALA A C 1
ATOM 1330 O O . ALA A 1 164 ? -5.672 4.985 15.256 1.00 89.75 164 ALA A O 1
ATOM 1331 N N . ARG A 1 165 ? -5.652 6.671 13.768 1.00 92.69 165 ARG A N 1
ATOM 1332 C CA . ARG A 1 165 ? -4.266 7.074 14.020 1.00 92.69 165 ARG A CA 1
ATOM 1333 C C . ARG A 1 165 ? -4.047 7.479 15.479 1.00 92.69 165 ARG A C 1
ATOM 1335 O O . ARG A 1 165 ? -3.101 7.001 16.103 1.00 92.69 165 ARG A O 1
ATOM 1342 N N . LEU A 1 166 ? -4.942 8.289 16.050 1.00 91.44 166 LEU A N 1
ATOM 1343 C CA . LEU A 1 166 ? -4.871 8.713 17.454 1.00 91.44 166 LEU A CA 1
ATOM 1344 C C . LEU A 1 166 ? -4.970 7.530 18.419 1.00 91.44 166 LEU A C 1
ATOM 1346 O O . LEU A 1 166 ? -4.218 7.457 19.392 1.00 91.44 166 LEU A O 1
ATOM 1350 N N . TRP A 1 167 ? -5.858 6.575 18.143 1.00 90.69 167 TRP A N 1
ATOM 1351 C CA . TRP A 1 167 ? -5.982 5.381 18.972 1.00 90.69 167 TRP A CA 1
ATOM 1352 C C . TRP A 1 167 ? -4.710 4.531 18.937 1.00 90.69 167 TRP A C 1
ATOM 1354 O O . TRP A 1 167 ? -4.223 4.128 19.997 1.00 90.69 167 TRP A O 1
ATOM 1364 N N . ILE A 1 168 ? -4.133 4.313 17.748 1.00 87.56 168 ILE A N 1
ATOM 1365 C CA . ILE A 1 168 ? -2.869 3.577 17.605 1.00 87.56 168 ILE A CA 1
ATOM 1366 C C . ILE A 1 168 ? -1.761 4.303 18.366 1.00 87.56 168 ILE A C 1
ATOM 1368 O O . ILE A 1 168 ? -1.017 3.663 19.100 1.00 87.56 168 ILE A O 1
ATOM 1372 N N . GLN A 1 169 ? -1.681 5.631 18.266 1.00 89.31 169 GLN A N 1
ATOM 1373 C CA . GLN A 1 169 ? -0.681 6.423 18.981 1.00 89.31 169 GLN A CA 1
ATOM 1374 C C . GLN A 1 169 ? -0.769 6.260 20.508 1.00 89.31 169 GLN A C 1
ATOM 1376 O O . GLN A 1 169 ? 0.261 6.238 21.177 1.00 89.31 169 GLN A O 1
ATOM 1381 N N . GLN A 1 170 ? -1.976 6.126 21.060 1.00 89.56 170 GLN A N 1
ATOM 1382 C CA . GLN A 1 170 ? -2.187 5.957 22.501 1.00 89.56 170 GLN A CA 1
ATOM 1383 C C . GLN A 1 170 ? -1.897 4.535 22.998 1.00 89.56 170 GLN A C 1
ATOM 1385 O O . GLN A 1 170 ? -1.431 4.375 24.123 1.00 89.56 170 GLN A O 1
ATOM 1390 N N . HIS A 1 171 ? -2.181 3.512 22.187 1.00 84.56 171 HIS A N 1
ATOM 1391 C CA . HIS A 1 171 ? -2.150 2.115 22.639 1.00 84.56 171 HIS A CA 1
ATOM 1392 C C . HIS A 1 171 ? -0.926 1.347 22.135 1.00 84.56 171 HIS A C 1
ATOM 1394 O O . HIS A 1 171 ? -0.366 0.540 22.869 1.00 84.56 171 HIS A O 1
ATOM 1400 N N . ASN A 1 172 ? -0.518 1.578 20.885 1.00 77.69 172 ASN A N 1
ATOM 1401 C CA . ASN A 1 172 ? 0.580 0.883 20.212 1.00 77.69 172 ASN A CA 1
ATOM 1402 C C . ASN A 1 172 ? 1.332 1.830 19.250 1.00 77.69 172 ASN A C 1
ATOM 1404 O O . ASN A 1 172 ? 1.339 1.593 18.035 1.00 77.69 172 ASN A O 1
ATOM 1408 N N . PRO A 1 173 ? 1.965 2.908 19.753 1.00 83.00 173 PRO A N 1
ATOM 1409 C CA . PRO A 1 173 ? 2.594 3.936 18.918 1.00 83.00 173 PRO A CA 1
ATOM 1410 C C . PRO A 1 173 ? 3.667 3.392 17.967 1.00 83.00 173 PRO A C 1
ATOM 1412 O O . PRO A 1 173 ? 3.878 3.957 16.895 1.00 83.00 173 PRO A O 1
ATOM 1415 N N . GLN A 1 174 ? 4.303 2.271 18.314 1.00 76.94 174 GLN A N 1
ATOM 1416 C CA . GLN A 1 174 ? 5.290 1.583 17.484 1.00 76.94 174 GLN A CA 1
ATOM 1417 C C . GLN A 1 174 ? 4.743 1.126 16.126 1.00 76.94 174 GLN A C 1
ATOM 1419 O O . GLN A 1 174 ? 5.500 0.997 15.169 1.00 76.94 174 GLN A O 1
ATOM 1424 N N . LEU A 1 175 ? 3.428 0.915 16.003 1.00 78.50 175 LEU A N 1
ATOM 1425 C CA . LEU A 1 175 ? 2.803 0.540 14.731 1.00 78.50 175 LEU A CA 1
ATOM 1426 C C . LEU A 1 175 ? 2.753 1.711 13.736 1.00 78.50 175 LEU A C 1
ATOM 1428 O O . LEU A 1 175 ? 2.634 1.481 12.534 1.00 78.50 175 LEU A O 1
ATOM 1432 N N . LEU A 1 176 ? 2.894 2.951 14.217 1.00 85.25 176 LEU A N 1
ATOM 1433 C CA . LEU A 1 176 ? 3.001 4.151 13.384 1.00 85.25 176 LEU A CA 1
ATOM 1434 C C . LEU A 1 176 ? 4.450 4.518 13.048 1.00 85.25 176 LEU A C 1
ATOM 1436 O O . LEU A 1 176 ? 4.678 5.516 12.361 1.00 85.25 176 LEU A O 1
ATOM 1440 N N . TYR A 1 177 ? 5.444 3.746 13.487 1.00 84.25 177 TYR A N 1
ATOM 1441 C CA . TYR A 1 177 ? 6.821 3.988 13.065 1.00 84.25 177 TYR A CA 1
ATOM 1442 C C . TYR A 1 177 ? 6.955 3.759 11.562 1.00 84.25 177 TYR A C 1
ATOM 1444 O O . TYR A 1 177 ? 6.408 2.805 11.002 1.00 84.25 177 TYR A O 1
ATOM 1452 N N . LEU A 1 178 ? 7.644 4.689 10.905 1.00 86.06 178 LEU A N 1
ATOM 1453 C CA . LEU A 1 178 ? 7.961 4.559 9.493 1.00 86.06 178 LEU A CA 1
ATOM 1454 C C . LEU A 1 178 ? 8.955 3.417 9.301 1.00 86.06 178 LEU A C 1
ATOM 1456 O O . LEU A 1 178 ? 9.775 3.131 10.174 1.00 86.06 178 LEU A O 1
ATOM 1460 N N . LYS A 1 179 ? 8.889 2.773 8.137 1.00 85.50 179 LYS A N 1
ATOM 1461 C CA . LYS A 1 179 ? 9.967 1.883 7.700 1.00 85.50 179 LYS A CA 1
ATOM 1462 C C . LYS A 1 179 ? 11.240 2.712 7.514 1.00 85.50 179 LYS A C 1
ATOM 1464 O O . LYS A 1 179 ? 11.149 3.882 7.155 1.00 85.50 179 LYS A O 1
ATOM 1469 N N . ASP A 1 180 ? 12.409 2.112 7.692 1.00 83.94 180 ASP A N 1
ATOM 1470 C CA . ASP A 1 180 ? 13.665 2.817 7.426 1.00 83.94 180 ASP A CA 1
ATOM 1471 C C . ASP A 1 180 ? 13.739 3.296 5.972 1.00 83.94 180 ASP A C 1
ATOM 1473 O O . ASP A 1 180 ? 13.261 2.619 5.058 1.00 83.94 180 ASP A O 1
ATOM 1477 N N . LYS A 1 181 ? 14.376 4.451 5.760 1.00 83.75 181 LYS A N 1
ATOM 1478 C CA . LYS A 1 181 ? 14.478 5.146 4.472 1.00 83.75 181 LYS A CA 1
ATOM 1479 C C . LYS A 1 181 ? 13.111 5.442 3.841 1.00 83.75 181 LYS A C 1
ATOM 1481 O O . LYS A 1 181 ? 12.918 5.195 2.653 1.00 83.75 181 LYS A O 1
ATOM 1486 N N . THR A 1 182 ? 12.155 5.945 4.625 1.00 87.44 182 THR A N 1
ATOM 1487 C CA . THR A 1 182 ? 10.836 6.365 4.127 1.00 87.44 182 THR A CA 1
ATOM 1488 C C . THR A 1 182 ? 10.782 7.861 3.825 1.00 87.44 182 THR A C 1
ATOM 1490 O O . THR A 1 182 ? 11.029 8.688 4.698 1.00 87.44 182 THR A O 1
ATOM 1493 N N . ILE A 1 183 ? 10.356 8.200 2.611 1.00 89.81 183 ILE A N 1
ATOM 1494 C CA . ILE A 1 183 ? 9.835 9.519 2.236 1.00 89.81 183 ILE A CA 1
ATOM 1495 C C . ILE A 1 183 ? 8.332 9.534 2.520 1.00 89.81 183 ILE A C 1
ATOM 1497 O O . ILE A 1 183 ? 7.635 8.565 2.225 1.00 89.81 183 ILE A O 1
ATOM 1501 N N . VAL A 1 184 ? 7.800 10.627 3.058 1.00 89.88 184 VAL A N 1
ATOM 1502 C CA . VAL A 1 184 ? 6.347 10.776 3.226 1.00 89.88 184 VAL A CA 1
ATOM 1503 C C . VAL A 1 184 ? 5.800 11.645 2.103 1.00 89.88 184 VAL A C 1
ATOM 1505 O O . VAL A 1 184 ? 6.254 12.779 1.915 1.00 89.88 184 VAL A O 1
ATOM 1508 N N . ASP A 1 185 ? 4.822 11.124 1.362 1.00 89.19 185 ASP A N 1
ATOM 1509 C CA . ASP A 1 185 ? 4.164 11.886 0.308 1.00 89.19 185 ASP A CA 1
ATOM 1510 C C . ASP A 1 185 ? 3.537 13.178 0.862 1.00 89.19 185 ASP A C 1
ATOM 1512 O O . ASP A 1 185 ? 3.119 13.259 2.021 1.00 89.19 185 ASP A O 1
ATOM 1516 N N . THR A 1 186 ? 3.505 14.226 0.040 1.00 86.44 186 THR A N 1
ATOM 1517 C CA . THR A 1 186 ? 2.969 15.533 0.441 1.00 86.44 186 THR A CA 1
ATOM 1518 C C . THR A 1 186 ? 1.495 15.449 0.834 1.00 86.44 186 THR A C 1
ATOM 1520 O O . THR A 1 186 ? 1.100 16.088 1.803 1.00 86.44 186 THR A O 1
ATOM 1523 N N . SER A 1 187 ? 0.690 14.637 0.144 1.00 87.56 187 SER A N 1
ATOM 1524 C CA . SER A 1 187 ? -0.726 14.445 0.483 1.00 87.56 187 SER A CA 1
ATOM 1525 C C . SER A 1 187 ? -0.906 13.847 1.882 1.00 87.56 187 SER A C 1
ATOM 1527 O O . SER A 1 187 ? -1.707 14.345 2.672 1.00 87.56 187 SER A O 1
ATOM 1529 N N . VAL A 1 188 ? -0.092 12.846 2.226 1.00 91.56 188 VAL A N 1
ATOM 1530 C CA . VAL A 1 188 ? -0.099 12.207 3.547 1.00 91.56 188 VAL A CA 1
ATOM 1531 C C . VAL A 1 188 ? 0.367 13.191 4.622 1.00 91.56 188 VAL A C 1
ATOM 1533 O O . VAL A 1 188 ? -0.284 13.318 5.657 1.00 91.56 188 VAL A O 1
ATOM 1536 N N . ARG A 1 189 ? 1.445 13.949 4.368 1.00 90.56 189 ARG A N 1
ATOM 1537 C CA . ARG A 1 189 ? 1.921 14.993 5.297 1.00 90.56 189 ARG A CA 1
ATOM 1538 C C . ARG A 1 189 ? 0.871 16.070 5.550 1.00 90.56 189 ARG A C 1
ATOM 1540 O O . ARG A 1 189 ? 0.676 16.460 6.698 1.00 90.56 189 ARG A O 1
ATOM 1547 N N . ASN A 1 190 ? 0.181 16.518 4.504 1.00 90.19 190 ASN A N 1
ATOM 1548 C CA . ASN A 1 190 ? -0.886 17.506 4.633 1.00 90.19 190 ASN A CA 1
ATOM 1549 C C . ASN A 1 190 ? -2.038 16.958 5.484 1.00 90.19 190 ASN A C 1
ATOM 1551 O O . ASN A 1 190 ? -2.457 17.628 6.422 1.00 90.19 190 ASN A O 1
ATOM 1555 N N . SER A 1 191 ? -2.470 15.714 5.240 1.00 91.06 191 SER A N 1
ATOM 1556 C CA . SER A 1 191 ? -3.481 15.052 6.078 1.00 91.06 191 SER A CA 1
ATOM 1557 C C . SER A 1 191 ? -3.049 14.980 7.544 1.00 91.06 191 SER A C 1
ATOM 1559 O O . SER A 1 191 ? -3.837 15.277 8.438 1.00 91.06 191 SER A O 1
ATOM 1561 N N . TRP A 1 192 ? -1.787 14.648 7.823 1.00 93.56 192 TRP A N 1
ATOM 1562 C CA . TRP A 1 192 ? -1.278 14.634 9.196 1.00 93.56 192 TRP A CA 1
ATOM 1563 C C . TRP A 1 192 ? -1.324 16.007 9.852 1.00 93.56 192 TRP A C 1
ATOM 1565 O O . TRP A 1 192 ? -1.725 16.118 11.011 1.00 93.56 192 TRP A O 1
ATOM 1575 N N . GLN A 1 193 ? -0.943 17.048 9.115 1.00 90.62 193 GLN A N 1
ATOM 1576 C CA . GLN A 1 193 ? -0.970 18.418 9.606 1.00 90.62 193 GLN A CA 1
ATOM 1577 C C . GLN A 1 193 ? -2.402 18.888 9.894 1.00 90.62 193 GLN A C 1
ATOM 1579 O O . GLN A 1 193 ? -2.643 19.463 10.956 1.00 90.62 193 GLN A O 1
ATOM 1584 N N . GLU A 1 194 ? -3.347 18.608 8.995 1.00 90.56 194 GLU A N 1
ATOM 1585 C CA . GLU A 1 194 ? -4.778 18.890 9.175 1.00 90.56 194 GLU A CA 1
ATOM 1586 C C . GLU A 1 194 ? -5.350 18.166 10.402 1.00 90.56 194 GLU A C 1
ATOM 1588 O O . GLU A 1 194 ? -6.122 18.731 11.181 1.00 90.56 194 GLU A O 1
ATOM 1593 N N . ASP A 1 195 ? -4.897 16.936 10.638 1.00 88.69 195 ASP A N 1
ATOM 1594 C CA . ASP A 1 195 ? -5.304 16.130 11.783 1.00 88.69 195 ASP A CA 1
ATOM 1595 C C . ASP A 1 195 ? -4.619 16.532 13.098 1.00 88.69 195 ASP A C 1
ATOM 1597 O O . ASP A 1 195 ? -5.020 16.058 14.166 1.00 88.69 195 ASP A O 1
ATOM 1601 N N . GLY A 1 196 ? -3.607 17.405 13.049 1.00 86.56 196 GLY A N 1
ATOM 1602 C CA . GLY A 1 196 ? -2.759 17.750 14.192 1.00 86.56 196 GLY A CA 1
ATOM 1603 C C . GLY A 1 196 ? -1.852 16.599 14.646 1.00 86.56 196 GLY A C 1
ATOM 1604 O O . GLY A 1 196 ? -1.348 16.612 15.771 1.00 86.56 196 GLY A O 1
ATOM 1605 N N . TYR A 1 197 ? -1.650 15.594 13.794 1.00 87.81 197 TYR A N 1
ATOM 1606 C CA . TYR A 1 197 ? -0.778 14.459 14.055 1.00 87.81 197 TYR A CA 1
ATOM 1607 C C . TYR A 1 197 ? 0.689 14.837 13.834 1.00 87.81 197 TYR A C 1
ATOM 1609 O O . TYR A 1 197 ? 1.058 15.413 12.813 1.00 87.81 197 TYR A O 1
ATOM 1617 N N . ARG A 1 198 ? 1.543 14.470 14.794 1.00 85.00 198 ARG A N 1
ATOM 1618 C CA . ARG A 1 198 ? 2.998 14.602 14.678 1.00 85.00 198 ARG A CA 1
ATOM 1619 C C . ARG A 1 198 ? 3.632 13.220 14.627 1.00 85.00 198 ARG A C 1
ATOM 1621 O O . ARG A 1 198 ? 3.564 12.470 15.600 1.00 85.00 198 ARG A O 1
ATOM 1628 N N . GLN A 1 199 ? 4.244 12.902 13.490 1.00 86.56 199 GLN A N 1
ATOM 1629 C CA . GLN A 1 199 ? 5.006 11.674 13.302 1.00 86.56 199 GLN A CA 1
ATOM 1630 C C . GLN A 1 199 ? 6.304 11.740 14.113 1.00 86.56 199 GLN A C 1
ATOM 1632 O O . GLN A 1 199 ? 7.037 12.727 14.064 1.00 86.56 199 GLN A O 1
ATOM 1637 N N . ASN A 1 200 ? 6.610 10.656 14.823 1.00 78.94 200 ASN A N 1
ATOM 1638 C CA . ASN A 1 200 ? 7.940 10.455 15.382 1.00 78.94 200 ASN A CA 1
ATOM 1639 C C . ASN A 1 200 ? 8.826 9.871 14.283 1.00 78.94 200 ASN A C 1
ATOM 1641 O O . ASN A 1 200 ? 8.591 8.749 13.823 1.00 78.94 200 ASN A O 1
ATOM 1645 N N . TYR A 1 201 ? 9.795 10.662 13.842 1.00 80.25 201 TYR A N 1
ATOM 1646 C CA . TYR A 1 201 ? 10.768 10.282 12.827 1.00 80.25 201 TYR A CA 1
ATOM 1647 C C . TYR A 1 201 ? 11.988 9.632 13.487 1.00 80.25 201 TYR A C 1
ATOM 1649 O O . TYR A 1 201 ? 12.384 10.016 14.589 1.00 80.25 201 TYR A O 1
ATOM 1657 N N . SER A 1 202 ? 12.568 8.633 12.825 1.00 75.12 202 SER A N 1
ATOM 1658 C CA . SER A 1 202 ? 13.842 8.035 13.231 1.00 75.12 202 SER A CA 1
ATOM 1659 C C . SER A 1 202 ? 14.996 8.707 12.489 1.00 75.12 202 SER A C 1
ATOM 1661 O O . SER A 1 202 ? 14.785 9.361 11.468 1.00 75.12 202 SER A O 1
ATOM 1663 N N . GLU A 1 203 ? 16.232 8.497 12.946 1.00 76.75 203 GLU A N 1
ATOM 1664 C CA . GLU A 1 203 ? 17.431 8.953 12.219 1.00 76.75 203 GLU A CA 1
ATOM 1665 C C . GLU A 1 203 ? 17.496 8.387 10.790 1.00 76.75 203 GLU A C 1
ATOM 1667 O O . GLU A 1 203 ? 18.000 9.033 9.878 1.00 76.75 203 GLU A O 1
ATOM 1672 N N . MET A 1 204 ? 16.923 7.199 10.579 1.00 72.38 204 MET A N 1
ATOM 1673 C CA . MET A 1 204 ? 16.878 6.517 9.284 1.00 72.38 204 MET A CA 1
ATOM 1674 C C . MET A 1 204 ? 15.725 6.987 8.389 1.00 72.38 204 MET A C 1
ATOM 1676 O O . MET A 1 204 ? 15.612 6.546 7.245 1.00 72.38 204 MET A O 1
ATOM 1680 N N . SER A 1 205 ? 14.808 7.812 8.890 1.00 80.25 205 SER A N 1
ATOM 1681 C CA . SER A 1 205 ? 13.682 8.383 8.140 1.00 80.25 205 SER A CA 1
ATOM 1682 C C . SER A 1 205 ? 13.310 9.737 8.729 1.00 80.25 205 SER A C 1
ATOM 1684 O O . SER A 1 205 ? 12.249 9.839 9.346 1.00 80.25 205 SER A O 1
ATOM 1686 N N . PRO A 1 206 ? 14.184 10.755 8.608 1.00 78.44 206 PRO A N 1
ATOM 1687 C CA . PRO A 1 206 ? 13.901 12.084 9.122 1.00 78.44 206 PRO A CA 1
ATOM 1688 C C . PRO A 1 206 ? 12.738 12.730 8.368 1.00 78.44 206 PRO A C 1
ATOM 1690 O O . PRO A 1 206 ? 12.396 12.365 7.240 1.00 78.44 206 PRO A O 1
ATOM 1693 N N . GLU A 1 207 ? 12.141 13.737 8.993 1.00 80.75 207 GLU A N 1
ATOM 1694 C CA . GLU A 1 207 ? 11.163 14.573 8.316 1.00 80.75 207 GLU A CA 1
ATOM 1695 C C . GLU A 1 207 ? 11.778 15.251 7.089 1.00 80.75 207 GLU A C 1
ATOM 1697 O O . GLU A 1 207 ? 12.898 15.754 7.137 1.00 80.75 207 GLU A O 1
ATOM 1702 N N . GLY A 1 208 ? 11.025 15.295 5.989 1.00 70.44 208 GLY A N 1
ATOM 1703 C CA . GLY A 1 208 ? 11.450 16.011 4.787 1.00 70.44 208 GLY A CA 1
ATOM 1704 C C . GLY A 1 208 ? 12.535 15.310 3.970 1.00 70.44 208 GLY A C 1
ATOM 1705 O O . GLY A 1 208 ? 13.030 15.916 3.024 1.00 70.44 208 GLY A O 1
ATOM 1706 N N . LEU A 1 209 ? 12.851 14.049 4.284 1.00 78.31 209 LEU A N 1
ATOM 1707 C CA . LEU A 1 209 ? 13.795 13.233 3.529 1.00 78.31 209 LEU A CA 1
ATOM 1708 C C . LEU A 1 209 ? 13.450 13.236 2.031 1.00 78.31 209 LEU A C 1
ATOM 1710 O O . LEU A 1 209 ? 12.355 12.850 1.618 1.00 78.31 209 LEU A O 1
ATOM 1714 N N . SER A 1 210 ? 14.394 13.684 1.215 1.00 77.19 210 SER A N 1
ATOM 1715 C CA . SER A 1 210 ? 14.277 13.750 -0.236 1.00 77.19 210 SER A CA 1
ATOM 1716 C C . SER A 1 210 ? 14.910 12.533 -0.903 1.00 77.19 210 SER A C 1
ATOM 1718 O O . SER A 1 210 ? 15.809 11.883 -0.367 1.00 77.19 210 SER A O 1
ATOM 1720 N N . LEU A 1 211 ? 14.504 12.261 -2.146 1.00 71.25 211 LEU A N 1
ATOM 1721 C CA . LEU A 1 211 ? 15.117 11.202 -2.950 1.00 71.25 211 LEU A CA 1
ATOM 1722 C C . LEU A 1 211 ? 16.638 11.375 -3.067 1.00 71.25 211 LEU A C 1
ATOM 1724 O O . LEU A 1 211 ? 17.378 10.393 -3.065 1.00 71.25 211 LEU A O 1
ATOM 1728 N N . LYS A 1 212 ? 17.109 12.623 -3.142 1.00 74.75 212 LYS A N 1
ATOM 1729 C CA . LYS A 1 212 ? 18.533 12.938 -3.251 1.00 74.75 212 LYS A CA 1
ATOM 1730 C C . LYS A 1 212 ? 19.307 12.492 -2.011 1.00 74.75 212 LYS A C 1
ATOM 1732 O O . LYS A 1 212 ? 20.383 11.934 -2.165 1.00 74.75 212 LYS A O 1
ATOM 1737 N N . GLU A 1 213 ? 18.757 12.708 -0.820 1.00 71.69 213 GLU A N 1
ATOM 1738 C CA . GLU A 1 213 ? 19.391 12.333 0.453 1.00 71.69 213 GLU A CA 1
ATOM 1739 C C . GLU A 1 213 ? 19.414 10.816 0.656 1.00 71.69 213 GLU A C 1
ATOM 1741 O O . GLU A 1 213 ? 20.373 10.281 1.194 1.00 71.69 213 GLU A O 1
ATOM 1746 N N . ILE A 1 214 ? 18.401 10.107 0.157 1.00 69.56 214 ILE A N 1
ATOM 1747 C CA . ILE A 1 214 ? 18.339 8.639 0.210 1.00 69.56 214 ILE A CA 1
ATOM 1748 C C . ILE A 1 214 ? 19.293 7.977 -0.785 1.00 69.56 214 ILE A C 1
ATOM 1750 O O . ILE A 1 214 ? 19.798 6.884 -0.531 1.00 69.56 214 ILE A O 1
ATOM 1754 N N . SER A 1 215 ? 19.499 8.614 -1.937 1.00 64.19 215 SER A N 1
ATOM 1755 C CA . SER A 1 215 ? 20.283 8.057 -3.044 1.00 64.19 215 SER A CA 1
ATOM 1756 C C . SER A 1 215 ? 21.788 8.313 -2.910 1.00 64.19 215 SER A C 1
ATOM 1758 O O . SER A 1 215 ? 22.552 7.878 -3.773 1.00 64.19 215 SER A O 1
ATOM 1760 N N . GLN A 1 216 ? 22.223 9.032 -1.870 1.00 60.50 216 GLN A N 1
ATOM 1761 C CA . GLN A 1 216 ? 23.640 9.212 -1.561 1.00 60.50 216 GLN A CA 1
ATOM 1762 C C . GLN A 1 216 ? 24.147 8.015 -0.733 1.00 60.50 216 GLN A C 1
ATOM 1764 O O . GLN A 1 216 ? 23.504 7.665 0.257 1.00 60.50 216 GLN A O 1
ATOM 1769 N N . PRO A 1 217 ? 25.232 7.345 -1.167 1.00 52.69 217 PRO A N 1
ATOM 1770 C CA . PRO A 1 217 ? 25.815 6.213 -0.449 1.00 52.69 217 PRO A CA 1
ATOM 1771 C C . PRO A 1 217 ? 26.446 6.618 0.886 1.00 52.69 217 PRO A C 1
ATOM 1773 O O . PRO A 1 217 ? 26.970 7.753 0.977 1.00 52.69 217 PRO A O 1
#

pLDDT: mean 73.66, std 13.8, range [37.25, 94.44]

Sequence (217 aa):
MKRSKLFIGLGCTALLVGACAFALQPKVIKADRVHGTGKYMNEYSLSISPGGEIMIPSTQEEFNEVSDDSAINISYTVVYEQSKWFKNDQRILKILRFERPFPTDQNTKVQSYYYTLVNESLDVYDDKTSIFTRLYEKRDIYNHLLDLIPQSITVPEKKDIKEARLWIQQHNPQLLYLKDKTIVDTSVRNSWQEDGYRQNYSEMSPEGLSLKEISQP

Secondary structure (DSSP, 8-state):
-HHHHHHHHHHHHHHHHHHHHHHT--EEEEEEEE-EEEEETTEEEEE-STTS-SEEEE-HHHHHHHHT-TTS--EEEEEEEEESS-TT-EEEEEEEEE--PPPS-GGG----EEEEEEEEEEEEEETTEEEEEEEEEEEETTT--EEEEEEEEEEES--SHHHHHHHHHHH-GGGGPPPTTEEEPHHHHHHHHHHT-----BTTB-TT--HHHHS--

Radius of gyration: 22.62 Å; chains: 1; bounding box: 79×44×51 Å

Organism: NCBI:txid393251